Protein AF-V5I5M0-F1 (afdb_monomer)

Radius of gyration: 29.15 Å; Cα contacts (8 Å, |Δi|>4): 230; chains: 1; bounding box: 58×82×74 Å

Secondary structure (DSSP, 8-state):
-----------TT-------S--------PPPP-----------------------------------SSS---------GGGGGGHHHHHHHHT---S-HHHHHHHTB-TTGGGSS------TTTTHHHHHHHHHHHHHHHHHHHGGG---HHHHHHHHHHHHSHHHHHHHHHHTTGGGG-B--GGGTT---HHHHHHHHHHHHHHHHHHTTS-HHHHHHHHHHTT-SPPP---

Nearest PDB structures (foldseek):
  3o2r-assembly2_D  TM=8.653E-01  e=3.939E-06  Campylobacter jejuni subsp. jejuni NCTC 11168 = ATCC 700819
  7yyn-assembly1_A  TM=8.224E-01  e=3.232E-06  Mus musculus
  3c4b-assembly1_A  TM=8.080E-01  e=3.749E-06  Mus musculus
  7oib-assembly1_c  TM=7.578E-01  e=2.696E-03  Homo sapiens
  6v5c-assembly1_A  TM=7.274E-01  e=1.644E-03  Homo sapiens

Structure (mmCIF, N/CA/C/O backbone):
data_AF-V5I5M0-F1
#
_entry.id   AF-V5I5M0-F1
#
loop_
_atom_site.group_PDB
_atom_site.id
_atom_site.type_symbol
_atom_site.label_atom_id
_atom_site.label_alt_id
_atom_site.label_comp_id
_atom_site.label_asym_id
_atom_site.label_entity_id
_atom_site.label_seq_id
_atom_site.pdbx_PDB_ins_code
_atom_site.Cartn_x
_atom_site.Cartn_y
_atom_site.Cartn_z
_atom_site.occupancy
_atom_site.B_iso_or_equiv
_atom_site.auth_seq_id
_atom_site.auth_comp_id
_atom_site.auth_asym_id
_atom_site.auth_atom_id
_atom_site.pdbx_PDB_model_num
ATOM 1 N N . MET A 1 1 ? -37.037 -2.534 -7.140 1.00 43.41 1 MET A N 1
ATOM 2 C CA . MET A 1 1 ? -36.619 -2.357 -8.551 1.00 43.41 1 MET A CA 1
ATOM 3 C C . MET A 1 1 ? -36.542 -0.877 -8.893 1.00 43.41 1 MET A C 1
ATOM 5 O O . MET A 1 1 ? -37.541 -0.196 -8.701 1.00 43.41 1 MET A O 1
ATOM 9 N N . ARG A 1 2 ? -35.390 -0.410 -9.395 1.00 32.66 2 ARG A N 1
ATOM 10 C CA . ARG A 1 2 ? -35.213 0.673 -10.390 1.00 32.66 2 ARG A CA 1
ATOM 11 C C . ARG A 1 2 ? -33.713 0.912 -10.559 1.00 32.66 2 ARG A C 1
ATOM 13 O O . ARG A 1 2 ? -33.076 1.533 -9.714 1.00 32.66 2 ARG A O 1
ATOM 20 N N . GLU A 1 3 ? -33.157 0.351 -11.622 1.00 36.31 3 GLU A N 1
ATOM 21 C CA . GLU A 1 3 ? -31.750 0.509 -11.986 1.00 36.31 3 GLU A CA 1
ATOM 22 C C . GLU A 1 3 ? -31.482 1.944 -12.464 1.00 36.31 3 GLU A C 1
ATOM 24 O O . GLU A 1 3 ? -32.367 2.597 -13.022 1.00 36.31 3 GLU A O 1
ATOM 29 N N . ARG A 1 4 ? -30.254 2.439 -12.275 1.00 35.94 4 ARG A N 1
ATOM 30 C CA . ARG A 1 4 ? -29.779 3.676 -12.913 1.00 35.94 4 ARG A CA 1
ATOM 31 C C . ARG A 1 4 ? -28.732 3.323 -13.961 1.00 35.94 4 ARG A C 1
ATOM 33 O O . ARG A 1 4 ? -27.538 3.326 -13.681 1.00 35.94 4 ARG A O 1
ATOM 40 N N . LEU A 1 5 ? -29.200 3.002 -15.164 1.00 36.03 5 LEU A N 1
ATOM 41 C CA . LEU A 1 5 ? -28.336 2.801 -16.324 1.00 36.03 5 LEU A CA 1
ATOM 42 C C . LEU A 1 5 ? -27.795 4.159 -16.796 1.00 36.03 5 LEU A C 1
ATOM 44 O O . LEU A 1 5 ? -28.523 4.964 -17.376 1.00 36.03 5 LEU A O 1
ATOM 48 N N . TYR A 1 6 ? -26.512 4.412 -16.545 1.00 34.84 6 TYR A N 1
ATOM 49 C CA . TYR A 1 6 ? -25.792 5.550 -17.114 1.00 34.84 6 TYR A CA 1
ATOM 50 C C . TYR A 1 6 ? -25.231 5.152 -18.483 1.00 34.84 6 TYR A C 1
ATOM 52 O O . TYR A 1 6 ? -24.321 4.332 -18.562 1.00 34.84 6 TYR A O 1
ATOM 60 N N . SER A 1 7 ? -25.764 5.735 -19.559 1.00 36.88 7 SER A N 1
ATOM 61 C CA . SER A 1 7 ? -25.234 5.549 -20.915 1.00 36.88 7 SER A CA 1
ATOM 62 C C . SER A 1 7 ? -24.251 6.666 -21.267 1.00 36.88 7 SER A C 1
ATOM 64 O O . SER A 1 7 ? -24.605 7.846 -21.235 1.00 36.88 7 SER A O 1
ATOM 66 N N . THR A 1 8 ? -23.015 6.301 -21.608 1.00 36.88 8 THR A N 1
ATOM 67 C CA . THR A 1 8 ? -21.944 7.219 -22.017 1.00 36.88 8 THR A CA 1
ATOM 68 C C . THR A 1 8 ? -21.644 7.073 -23.510 1.00 36.88 8 THR A C 1
ATOM 70 O O . THR A 1 8 ? -20.910 6.186 -23.938 1.00 36.88 8 THR A O 1
ATOM 73 N N . ALA A 1 9 ? -22.181 7.984 -24.325 1.00 38.88 9 ALA A N 1
ATOM 74 C CA . ALA A 1 9 ? -21.858 8.073 -25.750 1.00 38.88 9 ALA A CA 1
ATOM 75 C C . ALA A 1 9 ? -20.670 9.027 -25.986 1.00 38.88 9 ALA A C 1
ATOM 77 O O . ALA A 1 9 ? -20.705 10.189 -25.579 1.00 38.88 9 ALA A O 1
ATOM 78 N N . LYS A 1 10 ? -19.618 8.548 -26.661 1.00 31.42 10 LYS A N 1
ATOM 79 C CA . LYS A 1 10 ? -18.399 9.320 -26.957 1.00 31.42 10 LYS A CA 1
ATOM 80 C C . LYS A 1 10 ? -18.541 10.058 -28.293 1.00 31.42 10 LYS A C 1
ATOM 82 O O . LYS A 1 10 ? -18.519 9.426 -29.343 1.00 31.42 10 LYS A O 1
ATOM 87 N N . VAL A 1 11 ? -18.618 11.390 -28.261 1.00 40.31 11 VAL A N 1
ATOM 88 C CA . VAL A 1 11 ? -18.624 12.247 -29.463 1.00 40.31 11 VAL A CA 1
ATOM 89 C C . VAL A 1 11 ? -17.547 13.327 -29.332 1.00 40.31 11 VAL A C 1
ATOM 91 O O . VAL A 1 11 ? -17.474 14.007 -28.313 1.00 40.31 11 VAL A O 1
ATOM 94 N N . ALA A 1 12 ? -16.705 13.468 -30.363 1.00 44.22 12 ALA A N 1
ATOM 95 C CA . ALA A 1 12 ? -15.806 14.607 -30.604 1.00 44.22 12 ALA A CA 1
ATOM 96 C C . ALA A 1 12 ? -15.004 15.159 -29.393 1.00 44.22 12 ALA A C 1
ATOM 98 O O . ALA A 1 12 ? -14.854 16.367 -29.229 1.00 44.22 12 ALA A O 1
ATOM 99 N N . GLY A 1 13 ? -14.449 14.278 -28.552 1.00 40.50 13 GLY A N 1
ATOM 100 C CA . GLY A 1 13 ? -13.329 14.618 -27.660 1.00 40.50 13 GLY A CA 1
ATOM 101 C C . GLY A 1 13 ? -13.604 15.577 -26.491 1.00 40.50 13 GLY A C 1
ATOM 102 O O . GLY A 1 13 ? -12.646 16.016 -25.859 1.00 40.50 13 GLY A O 1
ATOM 103 N N . ARG A 1 14 ? -14.864 15.899 -26.161 1.00 32.69 14 ARG A N 1
ATOM 104 C CA . ARG A 1 14 ? -15.201 16.788 -25.033 1.00 32.69 14 ARG A CA 1
ATOM 105 C C . ARG A 1 14 ? -16.261 16.168 -24.120 1.00 32.69 14 ARG A C 1
ATOM 107 O O . ARG A 1 14 ? -17.346 15.817 -24.572 1.00 32.69 14 ARG A O 1
ATOM 114 N N . TRP A 1 15 ? -15.951 16.055 -22.827 1.00 37.81 15 TRP A N 1
ATOM 115 C CA . TRP A 1 15 ? -16.918 15.639 -21.809 1.00 37.81 15 TRP A CA 1
ATOM 116 C C . TRP A 1 15 ? -17.954 16.749 -21.590 1.00 37.81 15 TRP A C 1
ATOM 118 O O . TRP A 1 15 ? -17.584 17.885 -21.304 1.00 37.81 15 TRP A O 1
ATOM 128 N N . SER A 1 16 ? -19.240 16.407 -21.691 1.00 38.88 16 SER A N 1
ATOM 129 C CA . SER A 1 16 ? -20.357 17.343 -21.513 1.00 38.88 16 SER A CA 1
ATOM 130 C C . SER A 1 16 ? -21.482 16.678 -20.723 1.00 38.88 16 SER A C 1
ATOM 132 O O . SER A 1 16 ? -22.164 15.790 -21.235 1.00 38.88 16 SER A O 1
ATOM 134 N N . VAL A 1 17 ? -21.706 17.115 -19.482 1.00 36.22 17 VAL A N 1
ATOM 135 C CA . VAL A 1 17 ? -22.831 16.647 -18.659 1.00 36.22 17 VAL A CA 1
ATOM 136 C C . VAL A 1 17 ? -24.077 17.459 -19.014 1.00 36.22 17 VAL A C 1
ATOM 138 O O . VAL A 1 17 ? -24.165 18.641 -18.693 1.00 36.22 17 VAL A O 1
ATOM 141 N N . LYS A 1 18 ? -25.063 16.830 -19.665 1.00 36.44 18 LYS A N 1
ATOM 142 C CA . LYS A 1 18 ? -26.394 17.430 -19.844 1.00 36.44 18 LYS A CA 1
ATOM 143 C C . LYS A 1 18 ? -27.227 17.241 -18.577 1.00 36.44 18 LYS A C 1
ATOM 145 O O . LYS A 1 18 ? -27.816 16.182 -18.378 1.00 36.44 18 LYS A O 1
ATOM 150 N N . ILE A 1 19 ? -27.316 18.289 -17.763 1.00 38.59 19 ILE A N 1
ATOM 151 C CA . ILE A 1 19 ? -28.437 18.467 -16.833 1.00 38.59 19 ILE A CA 1
ATOM 152 C C . ILE A 1 19 ? -29.613 19.038 -17.642 1.00 38.59 19 ILE A C 1
ATOM 154 O O . ILE A 1 19 ? -29.405 19.828 -18.566 1.00 38.59 19 ILE A O 1
ATOM 158 N N . ARG A 1 20 ? -30.837 18.588 -17.354 1.00 33.25 20 ARG A N 1
ATOM 159 C CA . ARG A 1 20 ? -32.061 19.128 -17.961 1.00 33.25 20 ARG A CA 1
ATOM 160 C C . ARG A 1 20 ? -32.624 20.261 -17.099 1.00 33.25 20 ARG A C 1
ATOM 162 O O . ARG A 1 20 ? -32.473 20.234 -15.886 1.00 33.25 20 ARG A O 1
ATOM 169 N N . ASP A 1 21 ? -33.303 21.181 -17.777 1.00 36.66 21 ASP A N 1
ATOM 170 C CA . ASP A 1 21 ? -34.221 22.186 -17.231 1.00 36.66 21 ASP A CA 1
ATOM 171 C C . ASP A 1 21 ? -33.568 23.319 -16.399 1.00 36.66 21 ASP A C 1
ATOM 173 O O . ASP A 1 21 ? -33.346 23.216 -15.198 1.00 36.66 21 ASP A O 1
ATOM 177 N N . GLY A 1 22 ? -33.284 24.447 -17.068 1.00 33.88 22 GLY A N 1
ATOM 178 C CA . GLY A 1 22 ? -32.759 25.680 -16.461 1.00 33.88 22 GLY A CA 1
ATOM 179 C C . GLY A 1 22 ? -32.195 26.652 -17.509 1.00 33.88 22 GLY A C 1
A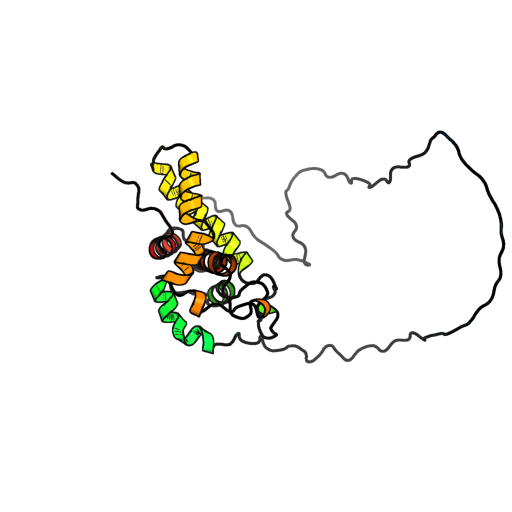TOM 180 O O . GLY A 1 22 ? -31.232 26.330 -18.198 1.00 33.88 22 GLY A O 1
ATOM 181 N N . ILE A 1 23 ? -32.813 27.827 -17.668 1.00 31.48 23 ILE A N 1
ATOM 182 C CA . ILE A 1 23 ? -32.498 28.808 -18.729 1.00 31.48 23 ILE A CA 1
ATOM 183 C C . ILE A 1 23 ? -31.064 29.350 -18.599 1.00 31.48 23 ILE A C 1
ATOM 185 O O . ILE A 1 23 ? -30.687 29.876 -17.555 1.00 31.48 23 ILE A O 1
ATOM 189 N N . VAL A 1 24 ? -30.300 29.322 -19.697 1.00 33.75 24 VAL A N 1
ATOM 190 C CA . VAL A 1 24 ? -28.984 29.977 -19.806 1.00 33.75 24 VAL A CA 1
ATOM 191 C C . VAL A 1 24 ? -29.138 31.373 -20.418 1.00 33.75 24 VAL A C 1
ATOM 193 O O . VAL A 1 24 ? -29.768 31.524 -21.464 1.00 33.75 24 VAL A O 1
ATOM 196 N N . LYS A 1 25 ? -28.497 32.383 -19.817 1.00 32.38 25 LYS A N 1
ATOM 197 C CA . LYS A 1 25 ? -28.125 33.638 -20.494 1.00 32.38 25 LYS A CA 1
ATOM 198 C C . LYS A 1 25 ? -26.597 33.696 -20.639 1.00 32.38 25 LYS A C 1
ATOM 200 O O . LYS A 1 25 ? -25.907 33.256 -19.719 1.00 32.38 25 LYS A O 1
ATOM 205 N N . PRO A 1 26 ? -26.054 34.205 -21.758 1.00 31.45 26 PRO A N 1
ATOM 206 C CA . PRO A 1 26 ? -24.612 34.342 -21.930 1.00 31.45 26 PRO A CA 1
ATOM 207 C C . PRO A 1 26 ? -24.059 35.452 -21.028 1.00 31.45 26 PRO A C 1
ATOM 209 O O . PRO A 1 26 ? -24.676 36.506 -20.885 1.00 31.45 26 PRO A O 1
ATOM 212 N N . VAL A 1 27 ? -22.875 35.226 -20.458 1.00 32.09 27 VAL A N 1
ATOM 213 C CA . VAL A 1 27 ? -22.083 36.274 -19.802 1.00 32.09 27 VAL A CA 1
ATOM 214 C C . VAL A 1 27 ? -21.110 36.836 -20.834 1.00 32.09 27 VAL A C 1
ATOM 216 O O . VAL A 1 27 ? -20.232 36.123 -21.316 1.00 32.09 27 VAL A O 1
ATOM 219 N N . GLN A 1 28 ? -21.282 38.109 -21.184 1.00 31.44 28 GLN A N 1
ATOM 220 C CA . GLN A 1 28 ? -20.351 38.841 -22.039 1.00 31.44 28 GLN A CA 1
ATOM 221 C C . GLN A 1 28 ? -19.086 39.161 -21.223 1.00 31.44 28 GLN A C 1
ATOM 223 O O . GLN A 1 28 ? -19.187 39.755 -20.150 1.00 31.44 28 GLN A O 1
ATOM 228 N N . ALA A 1 29 ? -17.901 38.794 -21.712 1.00 32.47 29 ALA A N 1
ATOM 229 C CA . ALA A 1 29 ? -16.642 39.190 -21.083 1.00 32.47 29 ALA A CA 1
ATOM 230 C C . ALA A 1 29 ? -16.304 40.642 -21.466 1.00 32.47 29 ALA A C 1
ATOM 232 O O . ALA A 1 29 ? -15.699 40.890 -22.507 1.00 32.47 29 ALA A O 1
ATOM 233 N N . GLY A 1 30 ? -16.746 41.598 -20.648 1.00 30.47 30 GLY A N 1
ATOM 234 C CA . GLY A 1 30 ? -16.352 43.002 -20.767 1.00 30.47 30 GLY A CA 1
ATOM 235 C C . GLY A 1 30 ? -14.964 43.240 -20.170 1.00 30.47 30 GLY A C 1
ATOM 236 O O . GLY A 1 30 ? -14.692 42.810 -19.050 1.00 30.47 30 GLY A O 1
ATOM 237 N N . ILE A 1 31 ? -14.101 43.933 -20.912 1.00 35.31 31 ILE A N 1
ATOM 238 C CA . ILE A 1 31 ? -12.863 44.512 -20.378 1.00 35.31 31 ILE A CA 1
ATOM 239 C C . ILE A 1 31 ? -13.266 45.758 -19.568 1.00 35.31 31 ILE A C 1
ATOM 241 O O . ILE A 1 31 ? -14.063 46.546 -20.077 1.00 35.31 31 ILE A O 1
ATOM 245 N N . PRO A 1 32 ? -12.775 45.951 -18.331 1.00 37.16 32 PRO A N 1
ATOM 246 C CA . PRO A 1 32 ? -13.007 47.187 -17.598 1.00 37.16 32 PRO A CA 1
ATOM 247 C C . PRO A 1 32 ? -12.066 48.287 -18.102 1.00 37.16 32 PRO A C 1
ATOM 249 O O . PRO A 1 32 ? -10.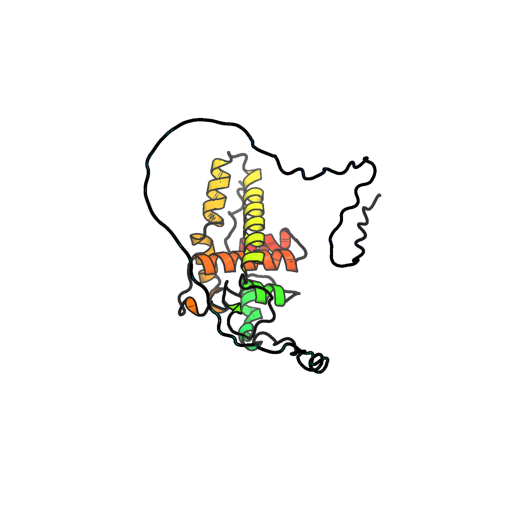849 48.187 -17.937 1.00 37.16 32 PRO A O 1
ATOM 252 N N . ASP A 1 33 ? -12.632 49.352 -18.667 1.00 30.53 33 ASP A N 1
ATOM 253 C CA . ASP A 1 33 ? -11.923 50.623 -18.810 1.00 30.53 33 ASP A CA 1
ATOM 254 C C . ASP A 1 33 ? -11.605 51.192 -17.415 1.00 30.53 33 ASP A C 1
ATOM 256 O O . ASP A 1 33 ? -12.443 51.156 -16.509 1.00 30.53 33 ASP A O 1
ATOM 260 N N . LEU A 1 34 ? -10.396 51.729 -17.241 1.00 35.34 34 LEU A N 1
ATOM 261 C CA . LEU A 1 34 ? -9.976 52.444 -16.035 1.00 35.34 34 LEU A CA 1
ATOM 262 C C . LEU A 1 34 ? -9.379 53.786 -16.446 1.00 35.34 34 LEU A C 1
ATOM 264 O O . LEU A 1 34 ? -8.256 53.846 -16.942 1.00 35.34 34 LEU A O 1
ATOM 268 N N . ASP A 1 35 ? -10.140 54.852 -16.222 1.00 31.64 35 ASP A N 1
ATOM 269 C CA . ASP A 1 35 ? -9.761 56.216 -16.574 1.00 31.64 35 ASP A CA 1
ATOM 270 C C . ASP A 1 35 ? -9.991 57.146 -15.369 1.00 31.64 35 ASP A C 1
ATOM 272 O O . ASP A 1 35 ? -11.045 57.089 -14.732 1.00 31.64 35 ASP A O 1
ATOM 276 N N . GLY A 1 36 ? -9.006 57.999 -15.055 1.00 31.30 36 GLY A N 1
ATOM 277 C CA . GLY A 1 36 ? -9.155 59.090 -14.079 1.00 31.30 36 GLY A CA 1
ATOM 278 C C . GLY A 1 36 ? -8.315 59.067 -12.785 1.00 31.30 36 GLY A C 1
ATOM 279 O O . GLY A 1 36 ? -8.865 58.787 -11.729 1.00 31.30 36 GLY A O 1
ATOM 280 N N . LYS A 1 37 ? -7.077 59.598 -12.879 1.00 29.78 37 LYS A N 1
ATOM 281 C CA . LYS A 1 37 ? -6.506 60.693 -12.030 1.00 29.78 37 LYS A CA 1
ATOM 282 C C . LYS A 1 37 ? -6.255 60.446 -10.512 1.00 29.78 37 LYS A C 1
ATOM 284 O O . LYS A 1 37 ? -6.962 59.684 -9.876 1.00 29.78 37 LYS A O 1
ATOM 289 N N . SER A 1 38 ? -5.273 61.083 -9.853 1.00 27.45 38 SER A N 1
ATOM 290 C CA . SER A 1 38 ? -4.289 62.129 -10.237 1.00 27.45 38 SER A CA 1
ATOM 291 C C . SER A 1 38 ? -2.999 62.067 -9.376 1.00 27.45 38 SER A C 1
ATOM 293 O O . SER A 1 38 ? -2.930 61.272 -8.445 1.00 27.45 38 SER A O 1
ATOM 295 N N . ASP A 1 39 ? -2.044 62.967 -9.679 1.00 29.61 39 ASP A N 1
ATOM 296 C CA . ASP A 1 39 ? -0.973 63.498 -8.799 1.00 29.61 39 ASP A CA 1
ATOM 297 C C . ASP A 1 39 ? 0.216 62.568 -8.448 1.00 29.61 39 ASP A C 1
ATOM 299 O O . ASP A 1 39 ? 0.040 61.388 -8.173 1.00 29.61 39 ASP A O 1
ATOM 303 N N . THR A 1 40 ? 1.487 63.006 -8.420 1.00 32.84 40 THR A N 1
ATOM 304 C CA . THR A 1 40 ? 2.163 64.282 -8.795 1.00 32.84 40 THR A CA 1
ATOM 305 C C . THR A 1 40 ? 3.672 64.011 -8.915 1.00 32.84 40 THR A C 1
ATOM 307 O O . THR A 1 40 ? 4.151 63.276 -8.062 1.00 32.84 40 THR A O 1
ATOM 310 N N . ASN A 1 41 ? 4.389 64.702 -9.827 1.00 28.75 41 ASN A N 1
ATOM 311 C CA . ASN A 1 41 ? 5.839 65.052 -9.800 1.00 28.75 41 ASN A CA 1
ATOM 312 C C . ASN A 1 41 ? 6.853 63.867 -9.654 1.00 28.75 41 ASN A C 1
ATOM 314 O O . ASN A 1 41 ? 6.605 62.904 -8.948 1.00 28.75 41 ASN A O 1
ATOM 318 N N . ASN A 1 42 ? 8.065 63.810 -10.213 1.00 30.98 42 ASN A N 1
ATOM 319 C CA . ASN A 1 42 ? 9.022 64.739 -10.847 1.00 30.98 42 ASN A CA 1
ATOM 320 C C . ASN A 1 42 ? 10.069 63.807 -11.586 1.00 30.98 42 ASN A C 1
ATOM 322 O O . ASN A 1 42 ? 10.014 62.599 -11.350 1.00 30.98 42 ASN A O 1
ATOM 326 N N . GLU A 1 43 ? 11.013 64.135 -12.487 1.00 38.12 43 GLU A N 1
ATOM 327 C CA . GLU A 1 43 ? 11.703 65.357 -12.973 1.00 38.12 43 GLU A CA 1
ATOM 328 C C . GLU A 1 43 ? 12.000 65.251 -14.498 1.00 38.12 43 GLU A C 1
ATOM 330 O O . GLU A 1 43 ? 11.599 64.282 -15.146 1.00 38.12 43 GLU A O 1
ATOM 335 N N . ASP A 1 44 ? 12.706 66.234 -15.069 1.00 33.88 44 ASP A N 1
ATOM 336 C CA . ASP A 1 44 ? 13.096 66.325 -16.489 1.00 33.88 44 ASP A CA 1
ATOM 337 C C . ASP A 1 44 ? 14.417 65.599 -16.848 1.00 33.88 44 ASP A C 1
ATOM 339 O O . ASP A 1 44 ? 15.291 65.437 -16.002 1.00 33.88 44 ASP A O 1
ATOM 343 N N . GLU A 1 45 ? 14.598 65.220 -18.127 1.00 36.59 45 GLU A N 1
ATOM 344 C CA . GLU A 1 45 ? 15.577 65.844 -19.059 1.00 36.59 45 GLU A CA 1
ATOM 345 C C . GLU A 1 45 ? 15.883 65.003 -20.334 1.00 36.59 45 GLU A C 1
ATOM 347 O O . GLU A 1 45 ? 16.094 63.799 -20.262 1.00 36.59 45 GLU A O 1
ATOM 352 N N . ASN A 1 46 ? 15.941 65.695 -21.491 1.00 31.92 46 ASN A N 1
ATOM 353 C CA . ASN A 1 46 ? 16.897 65.603 -22.628 1.00 31.92 46 ASN A CA 1
ATOM 354 C C . ASN A 1 46 ? 17.412 64.233 -23.176 1.00 31.92 46 ASN A C 1
ATOM 356 O O . ASN A 1 46 ? 17.797 63.349 -22.426 1.00 31.92 46 ASN A O 1
ATOM 360 N N . LEU A 1 47 ? 17.632 63.989 -24.485 1.00 35.25 47 LEU A N 1
ATOM 361 C CA . LEU A 1 47 ? 17.402 64.685 -25.782 1.00 35.25 47 LEU A CA 1
ATOM 362 C C . LEU A 1 47 ? 17.499 63.598 -26.928 1.00 35.25 47 LEU A C 1
ATOM 364 O O . LEU A 1 47 ? 17.417 62.419 -26.576 1.00 35.25 47 LEU A O 1
ATOM 368 N N . PRO A 1 48 ? 17.540 63.849 -28.267 1.00 46.56 48 PRO A N 1
ATOM 369 C CA . PRO A 1 48 ? 16.633 63.115 -29.162 1.00 46.56 48 PRO A CA 1
ATOM 370 C C . PRO A 1 48 ? 17.284 62.359 -30.353 1.00 46.56 48 PRO A C 1
ATOM 372 O O . PRO A 1 48 ? 18.497 62.226 -30.474 1.00 46.56 48 PRO A O 1
ATOM 375 N N . GLU A 1 49 ? 16.399 61.998 -31.290 1.00 33.25 49 GLU A N 1
ATOM 376 C CA . GLU A 1 49 ? 16.603 61.801 -32.736 1.00 33.25 49 GLU A CA 1
ATOM 377 C C . GLU A 1 49 ? 16.912 60.404 -33.302 1.00 33.25 49 GLU A C 1
ATOM 379 O O . GLU A 1 49 ? 17.068 59.404 -32.605 1.00 33.25 49 GLU A O 1
ATOM 384 N N . ARG A 1 50 ? 16.743 60.331 -34.628 1.00 36.19 50 ARG A N 1
ATOM 385 C CA . ARG A 1 50 ? 16.586 59.130 -35.457 1.00 36.19 50 ARG A CA 1
ATOM 386 C C . ARG A 1 50 ? 17.834 58.943 -36.312 1.00 36.19 50 ARG A C 1
ATOM 388 O O . ARG A 1 50 ? 18.405 59.944 -36.723 1.00 36.19 50 ARG A O 1
ATOM 395 N N . ASP A 1 51 ? 18.074 57.722 -36.788 1.00 30.31 51 ASP A N 1
ATOM 396 C CA . ASP A 1 51 ? 18.266 57.582 -38.236 1.00 30.31 51 ASP A CA 1
ATOM 397 C C . ASP A 1 51 ? 17.886 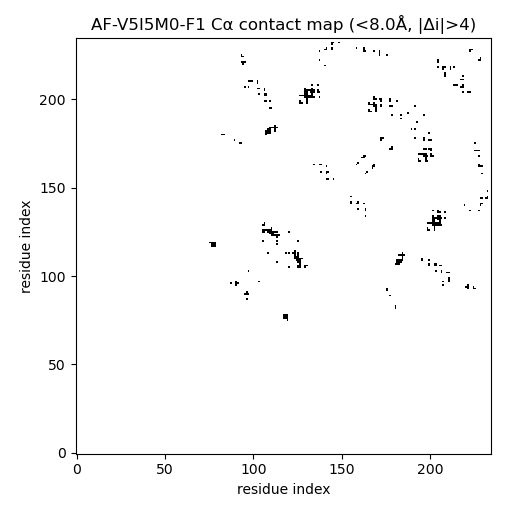56.194 -38.785 1.00 30.31 51 ASP A C 1
ATOM 399 O O . ASP A 1 51 ? 17.627 55.246 -38.039 1.00 30.31 51 ASP A O 1
ATOM 403 N N . MET A 1 52 ? 17.797 56.103 -40.111 1.00 30.42 52 MET A N 1
ATOM 404 C CA . MET A 1 52 ? 17.451 54.906 -40.881 1.00 30.42 52 MET A CA 1
ATOM 405 C C . MET A 1 52 ? 18.698 54.206 -41.439 1.00 30.42 52 MET A C 1
ATOM 407 O O . MET A 1 52 ? 19.620 54.875 -41.890 1.00 30.42 52 MET A O 1
ATOM 411 N N . LEU A 1 53 ? 18.659 52.872 -41.583 1.00 32.72 53 LEU A N 1
ATOM 412 C CA . LEU A 1 53 ? 18.700 52.182 -42.894 1.00 32.72 53 LEU A CA 1
ATOM 413 C C . LEU A 1 53 ? 18.680 50.646 -42.748 1.00 32.72 53 LEU A C 1
ATOM 415 O O . LEU A 1 53 ? 18.653 50.114 -41.642 1.00 32.72 53 LEU A O 1
ATOM 419 N N . ALA A 1 54 ? 18.589 49.932 -43.877 1.00 31.88 54 ALA A N 1
ATOM 420 C CA . ALA A 1 54 ? 18.178 48.528 -43.928 1.00 31.88 54 ALA A CA 1
ATOM 421 C C . ALA A 1 54 ? 19.199 47.571 -44.571 1.00 31.88 54 ALA A C 1
ATOM 423 O O . ALA A 1 54 ? 19.762 47.861 -45.624 1.00 31.88 54 ALA A O 1
ATOM 424 N N . THR A 1 55 ? 19.269 46.354 -44.026 1.00 30.41 55 THR A N 1
ATOM 425 C CA . THR A 1 55 ? 19.628 45.099 -44.717 1.00 30.41 55 THR A CA 1
ATOM 426 C C . THR A 1 55 ? 18.771 43.985 -44.092 1.00 30.41 55 THR A C 1
ATOM 428 O O . THR A 1 55 ? 18.793 43.791 -42.886 1.00 30.41 55 THR A O 1
ATOM 431 N N . SER A 1 56 ? 17.818 43.350 -44.778 1.00 33.97 56 SER A N 1
ATOM 432 C CA . SER A 1 56 ? 17.897 42.556 -46.016 1.00 33.97 56 SER A CA 1
ATOM 433 C C . SER A 1 56 ? 18.514 41.162 -45.832 1.00 33.97 56 SER A C 1
ATOM 435 O O . SER A 1 56 ? 19.675 40.940 -46.162 1.00 33.97 56 SER A O 1
ATOM 437 N N . THR A 1 57 ? 17.673 40.200 -45.442 1.00 33.81 57 THR A N 1
ATOM 438 C CA . THR A 1 57 ? 17.747 38.799 -45.895 1.00 33.81 57 THR A CA 1
ATOM 439 C C . THR A 1 57 ? 16.336 38.207 -45.947 1.00 33.81 57 THR A C 1
ATOM 441 O O . THR A 1 57 ? 15.594 38.241 -44.968 1.00 33.81 57 THR A O 1
ATOM 444 N N . ARG A 1 58 ? 15.937 37.669 -47.106 1.00 32.44 58 ARG A N 1
ATOM 445 C CA . ARG A 1 58 ? 14.698 36.886 -47.261 1.00 32.44 58 ARG A CA 1
ATOM 446 C C . ARG A 1 58 ? 15.010 35.405 -47.066 1.00 32.44 58 ARG A C 1
ATOM 448 O O . ARG A 1 58 ? 15.938 34.909 -47.698 1.00 32.44 58 ARG A O 1
ATOM 455 N N . PHE A 1 59 ? 14.156 34.690 -46.340 1.00 31.83 59 PHE A N 1
ATOM 456 C CA . PHE A 1 59 ? 14.012 33.240 -46.487 1.00 31.83 59 PHE A CA 1
ATOM 457 C C . PHE A 1 59 ? 12.660 32.948 -47.160 1.00 31.83 59 PHE A C 1
ATOM 459 O O . PHE A 1 59 ? 11.637 33.443 -46.681 1.00 31.83 59 PHE A O 1
ATOM 466 N N . PRO A 1 60 ? 12.620 32.217 -48.290 1.00 37.66 60 PRO A N 1
ATOM 467 C CA . PRO A 1 60 ? 11.375 31.946 -48.999 1.00 37.66 60 PRO A CA 1
ATOM 468 C C . PRO A 1 60 ? 10.582 30.824 -48.320 1.00 37.66 60 PRO A C 1
ATOM 470 O O . PRO A 1 60 ? 11.087 29.722 -48.118 1.00 37.66 60 PRO A O 1
ATOM 473 N N . CYS A 1 61 ? 9.309 31.083 -48.028 1.00 34.59 61 CYS A N 1
ATOM 474 C CA . CYS A 1 61 ? 8.348 30.048 -47.661 1.00 34.59 61 CYS A CA 1
ATOM 475 C C . CYS A 1 61 ? 7.584 29.599 -48.912 1.00 34.59 61 CYS A C 1
ATOM 477 O O . CYS A 1 61 ? 6.801 30.382 -49.443 1.00 34.59 61 CYS A O 1
ATOM 479 N N . HIS A 1 62 ? 7.764 28.346 -49.344 1.00 34.88 62 HIS A N 1
ATOM 480 C CA . HIS A 1 62 ? 6.780 27.650 -50.176 1.00 34.88 62 HIS A CA 1
ATOM 481 C C . HIS A 1 62 ? 6.790 26.133 -49.940 1.00 34.88 62 HIS A C 1
ATOM 483 O O . HIS A 1 62 ? 7.769 25.445 -50.200 1.00 34.88 62 HIS A O 1
ATOM 489 N N . THR A 1 63 ? 5.641 25.652 -49.467 1.00 35.25 63 THR A N 1
ATOM 490 C CA . THR A 1 63 ? 4.984 24.374 -49.772 1.00 35.25 63 THR A CA 1
ATOM 491 C C . THR A 1 63 ? 5.821 23.246 -50.393 1.00 35.25 63 THR A C 1
ATOM 493 O O . THR A 1 63 ? 6.020 23.204 -51.605 1.00 35.25 63 THR A O 1
ATOM 496 N N . VAL A 1 64 ? 6.071 22.202 -49.598 1.00 35.84 64 VAL A N 1
ATOM 497 C CA . VAL A 1 64 ? 5.999 20.812 -50.080 1.00 35.84 64 VAL A CA 1
ATOM 498 C C . VAL A 1 64 ? 4.956 20.094 -49.223 1.00 35.84 64 VAL A C 1
ATOM 500 O O . VAL A 1 64 ? 4.987 20.185 -47.998 1.00 35.84 64 VAL A O 1
ATOM 503 N N . SER A 1 65 ? 3.987 19.441 -49.864 1.00 37.09 65 SER A N 1
ATOM 504 C CA . SER A 1 65 ? 2.875 18.741 -49.209 1.00 37.09 65 SER A CA 1
ATOM 505 C C . SER A 1 65 ? 2.987 17.238 -49.454 1.00 37.09 65 SER A C 1
ATOM 507 O O . SER A 1 65 ? 3.355 16.851 -50.558 1.00 37.09 65 SER A O 1
ATOM 509 N N . ARG A 1 66 ? 2.599 16.433 -48.449 1.00 42.38 66 ARG A N 1
ATOM 510 C CA . ARG A 1 66 ? 2.561 14.953 -48.427 1.00 42.38 66 ARG A CA 1
ATOM 511 C C . ARG A 1 66 ? 3.894 14.238 -48.695 1.00 42.38 66 ARG A C 1
ATOM 513 O O . ARG A 1 66 ? 4.382 14.269 -49.815 1.00 42.38 66 ARG A O 1
ATOM 520 N N . LEU A 1 67 ? 4.378 13.491 -47.690 1.00 37.19 67 LEU A N 1
ATOM 521 C CA . LEU A 1 67 ? 4.896 12.101 -47.793 1.00 37.19 67 LEU A CA 1
ATOM 522 C C . LEU A 1 67 ? 5.507 11.597 -46.454 1.00 37.19 67 LEU A C 1
ATOM 524 O O . LEU A 1 67 ? 6.592 11.032 -46.441 1.00 37.19 67 LEU A O 1
ATOM 528 N N . LEU A 1 68 ? 4.828 11.806 -45.314 1.00 38.16 68 LEU A N 1
ATOM 529 C CA . LEU A 1 68 ? 5.245 11.294 -43.988 1.00 38.16 68 LEU A CA 1
ATOM 530 C C . LEU A 1 68 ? 4.033 10.972 -43.076 1.00 38.16 68 LEU A C 1
ATOM 532 O O . LEU A 1 68 ? 3.949 11.468 -41.956 1.00 38.16 68 LEU A O 1
ATOM 536 N N . GLU A 1 69 ? 3.071 10.173 -43.551 1.00 41.56 69 GLU A N 1
ATOM 537 C CA . GLU A 1 69 ? 1.989 9.626 -42.694 1.00 41.56 69 GLU A CA 1
ATOM 538 C C . GLU A 1 69 ? 2.065 8.098 -42.498 1.00 41.56 69 GLU A C 1
ATOM 540 O O . GLU A 1 69 ? 1.404 7.563 -41.611 1.00 41.56 69 GLU A O 1
ATOM 545 N N . ASP A 1 70 ? 2.925 7.399 -43.245 1.00 43.62 70 ASP A N 1
ATOM 546 C CA . ASP A 1 70 ? 3.176 5.965 -43.080 1.00 43.62 70 ASP A CA 1
ATOM 547 C C . ASP A 1 70 ? 4.452 5.687 -42.266 1.00 43.62 70 ASP A C 1
ATOM 549 O O . ASP A 1 70 ? 5.443 6.413 -42.342 1.00 43.62 70 ASP A O 1
ATOM 553 N N . SER A 1 71 ? 4.460 4.554 -41.554 1.00 45.78 71 SER A N 1
ATOM 554 C CA . SER A 1 71 ? 5.633 3.932 -40.905 1.00 45.78 71 SER A CA 1
ATOM 555 C C . SER A 1 71 ? 6.265 4.610 -39.669 1.00 45.78 71 SER A C 1
ATOM 557 O O . SER A 1 71 ? 7.479 4.582 -39.506 1.00 45.78 71 SER A O 1
ATOM 559 N N . PHE A 1 72 ? 5.458 5.074 -38.704 1.00 39.81 72 PHE A N 1
ATOM 560 C CA . PHE A 1 72 ? 5.913 5.138 -37.295 1.00 39.81 72 PHE A CA 1
ATOM 561 C C . PHE A 1 72 ? 4.925 4.566 -36.261 1.00 39.81 72 PHE A C 1
ATOM 563 O O . PHE A 1 72 ? 4.932 4.940 -35.088 1.00 39.81 72 PHE A O 1
ATOM 570 N N . PHE A 1 73 ? 4.115 3.578 -36.666 1.00 42.06 73 PHE A N 1
ATOM 571 C CA . PHE A 1 73 ? 3.450 2.685 -35.711 1.00 42.06 73 PHE A CA 1
ATOM 572 C C . PHE A 1 73 ? 4.484 1.707 -35.132 1.00 42.06 73 PHE A C 1
ATOM 574 O O . PHE A 1 73 ? 4.598 0.560 -35.566 1.00 42.06 73 PHE A O 1
ATOM 581 N N . LEU A 1 74 ? 5.280 2.186 -34.171 1.00 34.56 74 LEU A N 1
ATOM 582 C CA . LEU A 1 74 ? 6.090 1.308 -33.331 1.00 34.56 74 LEU A CA 1
ATOM 583 C C . LEU A 1 74 ? 5.150 0.287 -32.665 1.00 34.56 74 LEU A C 1
ATOM 585 O O . LEU A 1 74 ? 4.122 0.695 -32.114 1.00 34.56 74 LEU A O 1
ATOM 589 N N . PRO A 1 75 ? 5.465 -1.022 -32.683 1.00 35.28 75 PRO A N 1
ATOM 590 C CA . PRO A 1 75 ? 4.731 -1.968 -31.857 1.00 35.28 75 PRO A CA 1
ATOM 591 C C . PRO A 1 75 ? 4.864 -1.538 -30.386 1.00 35.28 75 PRO A C 1
ATOM 593 O O . PRO A 1 75 ? 5.901 -0.976 -30.018 1.00 35.28 75 PRO A O 1
ATOM 596 N N . PRO A 1 76 ? 3.857 -1.788 -29.529 1.00 38.88 76 PRO A N 1
ATOM 597 C CA . PRO A 1 76 ? 3.970 -1.476 -28.110 1.00 38.88 76 PRO A CA 1
ATOM 598 C C . PRO A 1 76 ? 5.191 -2.205 -27.542 1.00 38.88 76 PRO A C 1
ATOM 600 O O . PRO A 1 76 ? 5.212 -3.436 -27.485 1.00 38.88 76 PRO A O 1
ATOM 603 N N . VAL A 1 77 ? 6.222 -1.434 -27.181 1.00 42.69 77 VAL A N 1
ATOM 604 C CA . VAL A 1 77 ? 7.477 -1.957 -26.632 1.00 42.69 77 VAL A CA 1
ATOM 605 C C . VAL A 1 77 ? 7.135 -2.648 -25.323 1.00 42.69 77 VAL A C 1
ATOM 607 O O . VAL A 1 77 ? 6.806 -1.990 -24.337 1.00 42.69 77 VAL A O 1
ATOM 610 N N . GLN A 1 78 ? 7.134 -3.980 -25.355 1.00 40.66 78 GLN A N 1
ATOM 611 C CA . GLN A 1 78 ? 6.736 -4.798 -24.219 1.00 40.66 78 GLN A CA 1
ATOM 612 C C . GLN A 1 78 ? 7.710 -4.511 -23.068 1.00 40.66 78 GLN A C 1
ATOM 614 O O . GLN A 1 78 ? 8.916 -4.698 -23.258 1.00 40.66 78 GLN A O 1
ATOM 619 N N . PRO A 1 79 ? 7.234 -4.041 -21.899 1.00 47.78 79 PRO A N 1
ATOM 620 C CA . PRO A 1 79 ? 8.116 -3.766 -20.775 1.00 47.78 79 PRO A CA 1
ATOM 621 C C . PRO A 1 79 ? 8.816 -5.068 -20.383 1.00 47.78 79 PRO A C 1
ATOM 623 O O . PRO A 1 79 ? 8.150 -6.086 -20.205 1.00 47.78 79 PRO A O 1
ATOM 626 N N . ASP A 1 80 ? 10.149 -5.021 -20.296 1.00 45.59 80 ASP A N 1
ATOM 627 C CA . ASP A 1 80 ? 11.049 -6.178 -20.179 1.00 45.59 80 ASP A CA 1
ATOM 628 C C . ASP A 1 80 ? 10.498 -7.307 -19.284 1.00 45.59 80 ASP A C 1
ATOM 630 O O . ASP A 1 80 ? 10.594 -7.280 -18.050 1.00 45.59 80 ASP A O 1
ATOM 634 N N . ILE A 1 81 ? 9.929 -8.319 -19.948 1.00 46.78 81 ILE A N 1
ATOM 635 C CA . ILE A 1 81 ? 9.161 -9.406 -19.329 1.00 46.78 81 ILE A CA 1
ATOM 636 C C . ILE A 1 81 ? 10.045 -10.237 -18.381 1.00 46.78 81 ILE A C 1
ATOM 638 O O . ILE A 1 81 ? 9.537 -10.844 -17.432 1.00 46.78 81 ILE A O 1
ATOM 642 N N . ALA A 1 82 ? 11.372 -10.215 -18.562 1.00 45.88 82 ALA A N 1
ATOM 643 C CA . ALA A 1 82 ? 12.313 -10.939 -17.714 1.00 45.88 82 ALA A CA 1
ATOM 644 C C . ALA A 1 82 ? 12.247 -10.511 -16.236 1.00 45.88 82 ALA A C 1
ATOM 646 O O . ALA A 1 82 ? 12.429 -11.352 -15.349 1.00 45.88 82 ALA A O 1
ATOM 647 N N . LYS A 1 83 ? 11.936 -9.241 -15.934 1.00 56.06 83 LYS A N 1
ATOM 648 C CA . LYS A 1 83 ? 11.946 -8.729 -14.547 1.00 56.06 83 LYS A CA 1
ATOM 649 C C . LYS A 1 83 ? 10.899 -9.381 -13.648 1.00 56.06 83 LYS A C 1
ATOM 651 O O . LYS A 1 83 ? 11.165 -9.613 -12.469 1.00 56.06 83 LYS A O 1
ATOM 656 N N . PHE A 1 84 ? 9.755 -9.780 -14.202 1.00 62.44 84 PHE A N 1
ATOM 657 C CA . PHE A 1 84 ? 8.705 -10.476 -13.455 1.00 62.44 84 PHE A CA 1
ATOM 658 C C . PHE A 1 84 ? 8.823 -12.012 -13.481 1.00 62.44 84 PHE A C 1
ATOM 660 O O . PHE A 1 84 ? 7.881 -12.708 -13.099 1.00 62.44 84 PHE A O 1
ATOM 667 N N . SER A 1 85 ? 10.011 -12.563 -13.776 1.00 62.53 85 SER A N 1
ATOM 668 C CA . SER A 1 85 ? 10.328 -13.995 -13.576 1.00 62.53 85 SER A CA 1
ATOM 669 C C . SER A 1 85 ? 9.945 -14.512 -12.178 1.00 62.53 85 SER A C 1
ATOM 671 O O . SER A 1 85 ? 9.525 -15.657 -12.022 1.00 62.53 85 SER A O 1
ATOM 673 N N . HIS A 1 86 ? 10.025 -13.651 -11.158 1.00 72.56 86 HIS A N 1
ATOM 674 C CA . HIS A 1 86 ? 9.693 -13.977 -9.769 1.00 72.56 86 HIS A CA 1
ATOM 675 C C . HIS A 1 86 ? 8.279 -13.545 -9.333 1.00 72.56 86 HIS A C 1
ATOM 677 O O . HIS A 1 86 ? 7.967 -13.633 -8.148 1.00 72.56 86 HIS A O 1
ATOM 683 N N . ARG A 1 87 ? 7.388 -13.124 -10.251 1.00 81.69 87 ARG A N 1
ATOM 684 C CA . ARG A 1 87 ? 6.057 -12.563 -9.921 1.00 81.69 87 ARG A CA 1
ATOM 685 C C . ARG A 1 87 ? 5.259 -13.407 -8.927 1.00 81.69 87 ARG A C 1
ATOM 687 O O . ARG A 1 87 ? 4.695 -12.864 -7.986 1.00 81.69 87 ARG A O 1
ATOM 694 N N . ARG A 1 88 ? 5.270 -14.736 -9.080 1.00 86.12 88 ARG A N 1
ATOM 695 C CA . ARG A 1 88 ? 4.569 -15.656 -8.166 1.00 86.12 88 ARG A CA 1
ATOM 696 C C . ARG A 1 88 ? 5.051 -15.544 -6.715 1.00 86.12 88 ARG A C 1
ATOM 698 O O . ARG A 1 88 ? 4.244 -15.720 -5.814 1.00 86.12 88 ARG A O 1
ATOM 705 N N . PHE A 1 89 ? 6.325 -15.232 -6.466 1.00 87.38 89 PHE A N 1
ATOM 706 C CA . PHE A 1 89 ? 6.834 -15.010 -5.107 1.00 87.38 89 PHE A CA 1
ATOM 707 C C . PHE A 1 89 ? 6.293 -13.710 -4.502 1.00 87.38 89 PHE A C 1
ATOM 709 O O . PHE A 1 89 ? 5.940 -13.707 -3.327 1.00 87.38 89 PHE A O 1
ATOM 716 N N . LEU A 1 90 ? 6.167 -12.646 -5.301 1.00 90.19 90 LEU A N 1
ATOM 717 C CA . LEU A 1 90 ? 5.538 -11.386 -4.896 1.00 90.19 90 LEU A CA 1
ATOM 718 C C . LEU A 1 90 ? 4.031 -11.553 -4.648 1.00 90.19 90 LEU A C 1
ATOM 720 O O . LEU A 1 90 ? 3.540 -11.195 -3.582 1.00 90.19 90 LEU A O 1
ATOM 724 N N . GLU A 1 91 ? 3.304 -12.166 -5.585 1.00 92.38 91 GLU A N 1
ATOM 725 C CA . GLU A 1 91 ? 1.873 -12.477 -5.435 1.00 92.38 91 GLU A CA 1
ATOM 726 C C . GLU A 1 91 ? 1.617 -13.335 -4.181 1.00 92.38 91 GLU A C 1
ATOM 728 O O . GLU A 1 91 ? 0.719 -13.048 -3.383 1.00 92.38 91 GLU A O 1
ATOM 733 N N . ASN A 1 92 ? 2.477 -14.329 -3.929 1.00 91.19 92 ASN A N 1
ATOM 734 C CA . ASN A 1 92 ? 2.428 -15.149 -2.720 1.00 91.19 92 ASN A CA 1
ATOM 735 C C . ASN A 1 92 ? 2.836 -14.379 -1.449 1.00 91.19 92 ASN A C 1
ATOM 737 O O . ASN A 1 92 ? 2.289 -14.675 -0.383 1.00 91.19 92 ASN A O 1
ATOM 741 N N . SER A 1 93 ? 3.749 -13.399 -1.511 1.00 90.25 93 SER A N 1
ATOM 742 C CA . SER A 1 93 ? 4.159 -12.613 -0.334 1.00 90.25 93 SER A CA 1
ATOM 743 C C . SER A 1 93 ? 3.076 -11.617 0.090 1.00 90.25 93 SER A C 1
ATOM 745 O O . SER A 1 93 ? 2.773 -11.538 1.280 1.00 90.25 93 SER A O 1
ATOM 747 N N . ILE A 1 94 ? 2.396 -10.962 -0.859 1.00 93.50 94 ILE A N 1
ATOM 748 C CA . ILE A 1 94 ? 1.260 -10.062 -0.579 1.00 93.50 94 ILE A CA 1
ATOM 749 C C . ILE A 1 94 ? -0.069 -10.816 -0.392 1.00 93.50 94 ILE A C 1
ATOM 751 O O . ILE A 1 94 ? -0.980 -10.314 0.259 1.00 93.50 94 ILE A O 1
ATOM 755 N N . GLY A 1 95 ? -0.176 -12.056 -0.892 1.00 94.31 95 GLY A N 1
ATOM 756 C CA . GLY A 1 95 ? -1.389 -12.883 -0.805 1.00 94.31 95 GLY A CA 1
ATOM 757 C C . GLY A 1 95 ? -2.482 -12.515 -1.811 1.00 94.31 95 GLY A C 1
ATOM 758 O O . GLY A 1 95 ? -3.662 -12.620 -1.481 1.00 94.31 95 GLY A O 1
ATOM 759 N N . TYR A 1 96 ? -2.096 -12.069 -3.007 1.00 97.12 96 TYR A N 1
ATOM 760 C CA . TYR A 1 96 ? -3.006 -11.640 -4.067 1.00 97.12 96 TYR A CA 1
ATOM 761 C C . TYR A 1 96 ? -2.413 -11.965 -5.440 1.00 97.12 96 TYR A C 1
ATOM 763 O O . TYR A 1 96 ? -1.239 -11.690 -5.675 1.00 97.12 96 TYR A O 1
ATOM 771 N N . HIS A 1 97 ? -3.226 -12.525 -6.337 1.00 96.25 97 HIS A N 1
ATOM 772 C CA . HIS A 1 97 ? -2.860 -12.760 -7.735 1.00 96.25 97 HIS A CA 1
ATOM 773 C C . HIS A 1 97 ? -3.575 -11.740 -8.616 1.00 96.25 97 HIS A C 1
ATOM 775 O O . HIS A 1 97 ? -4.792 -11.586 -8.505 1.00 96.25 97 HIS A O 1
ATOM 781 N N . PHE A 1 98 ? -2.823 -11.064 -9.481 1.00 95.19 98 PHE A N 1
ATOM 782 C CA . PHE A 1 98 ? -3.364 -10.027 -10.357 1.00 95.19 98 PHE A CA 1
ATOM 783 C C . PHE A 1 98 ? -4.014 -10.636 -11.602 1.00 95.19 98 PHE A C 1
ATOM 785 O O . PHE A 1 98 ? -3.498 -11.600 -12.177 1.00 95.19 98 PHE A O 1
ATOM 792 N N . LYS A 1 99 ? -5.144 -10.063 -12.027 1.00 95.31 99 LYS A N 1
ATOM 793 C CA . LYS A 1 99 ? -5.808 -10.390 -13.300 1.00 95.31 99 LYS A CA 1
ATOM 794 C C . LYS A 1 99 ? -5.196 -9.541 -14.413 1.00 95.31 99 LYS A C 1
ATOM 796 O O . LYS A 1 99 ? -4.864 -10.054 -15.478 1.00 95.31 99 LYS A O 1
ATOM 801 N N . ASP A 1 100 ? -5.030 -8.256 -14.122 1.00 91.44 100 ASP A N 1
ATOM 802 C CA . ASP A 1 100 ? -4.360 -7.252 -14.930 1.00 91.44 100 ASP A CA 1
ATOM 803 C C . ASP A 1 100 ? -2.927 -7.057 -14.407 1.00 91.44 100 ASP A C 1
ATOM 805 O O . ASP A 1 100 ? -2.689 -6.540 -13.311 1.00 91.44 100 ASP A O 1
ATOM 809 N N . LEU A 1 101 ? -1.957 -7.519 -15.197 1.00 90.00 101 LEU A N 1
ATOM 810 C CA . LEU A 1 101 ? -0.537 -7.399 -14.870 1.00 90.00 101 LEU A CA 1
ATOM 811 C C . LEU A 1 101 ? 0.010 -5.991 -15.122 1.00 90.00 101 LEU A C 1
ATOM 813 O O . LEU A 1 101 ? 1.059 -5.659 -14.574 1.00 90.00 101 LEU A O 1
ATOM 817 N N . ASP A 1 102 ? -0.684 -5.152 -15.888 1.00 88.88 102 ASP A N 1
ATOM 818 C CA . ASP A 1 102 ? -0.238 -3.793 -16.174 1.00 88.88 102 ASP A CA 1
ATOM 819 C C . ASP A 1 102 ? -0.487 -2.850 -14.986 1.00 88.88 102 ASP A C 1
ATOM 821 O O . ASP A 1 102 ? 0.332 -1.973 -14.713 1.00 88.88 102 ASP A O 1
ATOM 825 N N . LEU A 1 103 ? -1.500 -3.123 -14.154 1.00 92.50 103 LEU A N 1
ATOM 826 C CA . LEU A 1 103 ? -1.629 -2.494 -12.829 1.00 92.50 103 LEU A CA 1
ATOM 827 C C . LEU A 1 103 ? -0.472 -2.866 -11.884 1.00 92.50 103 LEU A C 1
ATOM 829 O O . LEU A 1 103 ? -0.022 -2.029 -11.099 1.00 92.50 103 LEU A O 1
ATOM 833 N N . LEU A 1 104 ? 0.029 -4.105 -11.960 1.00 92.81 104 LEU A N 1
ATOM 834 C CA . LEU A 1 104 ? 1.204 -4.536 -11.197 1.00 92.81 104 LEU A CA 1
ATOM 835 C C . LEU A 1 104 ? 2.487 -3.880 -11.738 1.00 92.81 104 LEU A C 1
ATOM 837 O O . LEU A 1 104 ? 3.306 -3.405 -10.953 1.00 92.81 104 LEU A O 1
ATOM 841 N N . ASN A 1 105 ? 2.641 -3.800 -13.060 1.00 89.31 105 ASN A N 1
ATOM 842 C CA . ASN A 1 105 ? 3.756 -3.112 -13.713 1.00 89.31 105 ASN A CA 1
ATOM 843 C C . ASN A 1 105 ? 3.777 -1.606 -13.363 1.00 89.31 105 ASN A C 1
ATOM 845 O O . ASN A 1 105 ? 4.826 -1.099 -12.960 1.00 89.31 105 ASN A O 1
ATOM 849 N N . GLU A 1 106 ? 2.635 -0.902 -13.447 1.00 90.31 106 GLU A N 1
ATOM 850 C CA . GLU A 1 106 ? 2.515 0.520 -13.068 1.00 90.31 106 GLU A CA 1
ATOM 851 C C . GLU A 1 106 ? 2.864 0.724 -11.585 1.00 90.31 106 GLU A C 1
ATOM 853 O O . GLU A 1 106 ? 3.570 1.677 -11.267 1.00 90.31 106 GLU A O 1
ATOM 858 N N . ALA A 1 107 ? 2.459 -0.176 -10.678 1.00 94.44 107 ALA A N 1
ATOM 859 C CA . ALA A 1 107 ? 2.728 -0.038 -9.242 1.00 94.44 107 ALA A CA 1
ATOM 860 C C . ALA A 1 107 ? 4.226 -0.045 -8.877 1.00 94.44 107 ALA A C 1
ATOM 862 O O . ALA A 1 107 ? 4.641 0.667 -7.956 1.00 94.44 107 ALA A O 1
ATOM 863 N N . PHE A 1 108 ? 5.041 -0.809 -9.611 1.00 92.56 108 PHE A N 1
ATOM 864 C CA . PHE A 1 108 ? 6.493 -0.909 -9.403 1.00 92.56 108 PHE A CA 1
ATOM 865 C C . PHE A 1 108 ? 7.321 0.045 -10.282 1.00 92.56 108 PHE A C 1
ATOM 867 O O . PHE A 1 108 ? 8.552 0.004 -10.231 1.00 92.56 108 PHE A O 1
ATOM 874 N N . LEU A 1 109 ? 6.679 0.932 -11.050 1.00 90.25 109 LEU A N 1
ATOM 875 C CA . LEU A 1 109 ? 7.345 1.938 -11.877 1.00 90.25 109 LEU A CA 1
ATOM 876 C C . LEU A 1 109 ? 7.536 3.250 -11.100 1.00 90.25 109 LEU A C 1
ATOM 878 O O . LEU A 1 109 ? 6.602 4.039 -10.956 1.00 90.25 109 LEU A O 1
ATOM 882 N N . ALA A 1 110 ? 8.746 3.515 -10.599 1.00 89.50 110 ALA A N 1
ATOM 883 C CA . ALA A 1 110 ? 9.018 4.731 -9.831 1.00 89.50 110 ALA A CA 1
ATOM 884 C C . ALA A 1 110 ? 8.832 6.010 -10.672 1.00 89.50 110 ALA A C 1
ATOM 886 O O . ALA A 1 110 ? 9.114 6.040 -11.872 1.00 89.50 110 ALA A O 1
ATOM 887 N N . ALA A 1 111 ? 8.426 7.106 -10.025 1.00 87.25 111 ALA A N 1
ATOM 888 C CA . ALA A 1 111 ? 8.298 8.412 -10.670 1.00 87.25 111 ALA A CA 1
ATOM 889 C C . ALA A 1 111 ? 9.596 8.836 -11.393 1.00 87.25 111 ALA A C 1
ATOM 891 O O . ALA A 1 111 ? 10.677 8.897 -10.800 1.00 87.25 111 ALA A O 1
ATOM 892 N N . GLY A 1 112 ? 9.481 9.146 -12.683 1.00 80.50 112 GLY A N 1
ATOM 893 C CA . GLY A 1 112 ? 10.576 9.500 -13.587 1.00 80.50 112 GLY A CA 1
ATOM 894 C C . GLY A 1 112 ? 11.389 8.322 -14.145 1.00 80.50 112 GLY A C 1
ATOM 895 O O . GLY A 1 112 ? 12.265 8.554 -14.976 1.00 80.50 112 GLY A O 1
ATOM 896 N N . ALA A 1 113 ? 11.103 7.068 -13.770 1.00 77.62 113 ALA A N 1
ATOM 897 C CA . ALA A 1 113 ? 11.755 5.889 -14.358 1.00 77.62 113 ALA A CA 1
ATOM 898 C C . ALA A 1 113 ? 11.337 5.627 -15.820 1.00 77.62 113 ALA A C 1
ATOM 900 O O . ALA A 1 113 ? 12.123 5.104 -16.607 1.00 77.62 113 ALA A O 1
ATOM 901 N N . SER A 1 114 ? 10.137 6.068 -16.209 1.00 64.00 114 SER A N 1
ATOM 902 C CA . SER A 1 114 ? 9.620 6.028 -17.586 1.00 64.00 114 SER A CA 1
ATOM 903 C C . SER A 1 114 ? 10.372 6.930 -18.576 1.00 64.00 114 SER A C 1
ATOM 905 O O . SER A 1 114 ? 10.135 6.828 -19.775 1.00 64.00 114 SER A O 1
ATOM 907 N N . SER A 1 115 ? 11.314 7.764 -18.117 1.00 53.69 115 SER A N 1
ATOM 908 C CA . SER A 1 115 ? 12.217 8.522 -19.001 1.00 53.69 115 SER A CA 1
ATOM 909 C C . SER A 1 115 ? 13.189 7.635 -19.800 1.00 53.69 115 SER A C 1
ATOM 911 O O . SER A 1 115 ? 13.736 8.085 -20.802 1.00 53.69 115 SER A O 1
ATOM 913 N N . ALA A 1 116 ? 13.380 6.372 -19.402 1.00 49.91 116 ALA A N 1
ATOM 914 C CA . ALA A 1 116 ? 14.291 5.422 -20.043 1.00 49.91 116 ALA A CA 1
ATOM 915 C C . ALA A 1 116 ? 13.653 4.639 -21.219 1.00 49.91 116 ALA A C 1
ATOM 917 O O . ALA A 1 116 ? 13.607 3.409 -21.190 1.00 49.91 116 ALA A O 1
ATOM 918 N N . GLU A 1 117 ? 13.172 5.367 -22.235 1.00 48.12 117 GLU A N 1
ATOM 919 C CA . GLU A 1 117 ? 12.867 4.966 -23.637 1.00 48.12 117 GLU A CA 1
ATOM 920 C C . GLU A 1 117 ? 11.938 3.757 -23.935 1.00 48.12 117 GLU A C 1
ATOM 922 O O . GLU A 1 117 ? 11.452 3.642 -25.056 1.00 48.12 117 GLU A O 1
ATOM 927 N N . ASN A 1 118 ? 11.643 2.867 -22.981 1.00 51.47 118 ASN A N 1
ATOM 928 C CA . ASN A 1 118 ? 11.124 1.512 -23.247 1.00 51.47 118 ASN A CA 1
ATOM 929 C C . ASN A 1 118 ? 9.847 1.147 -22.458 1.00 51.47 11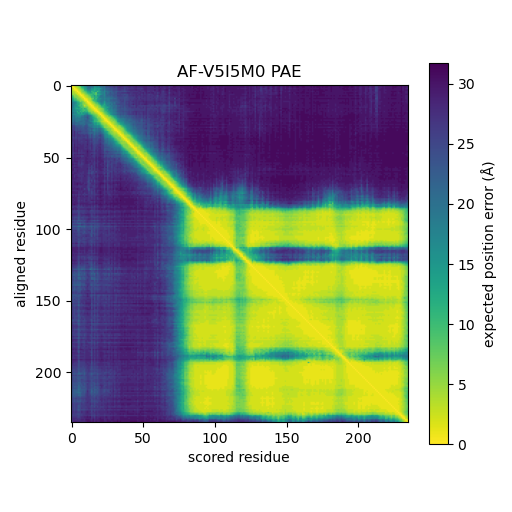8 ASN A C 1
ATOM 931 O O . ASN A 1 118 ? 9.569 -0.031 -22.240 1.00 51.47 118 ASN A O 1
ATOM 935 N N . TYR A 1 119 ? 9.066 2.134 -22.008 1.00 54.72 119 TYR A N 1
ATOM 936 C CA . TYR A 1 119 ? 7.803 1.896 -21.295 1.00 54.72 119 TYR A CA 1
ATOM 937 C C . TYR A 1 119 ? 6.620 2.505 -22.045 1.00 54.72 119 TYR A C 1
ATOM 939 O O . TYR A 1 119 ? 6.560 3.712 -22.249 1.00 54.72 119 TYR A O 1
ATOM 947 N N . THR A 1 120 ? 5.616 1.682 -22.363 1.00 52.72 120 THR A N 1
ATOM 948 C CA . THR A 1 120 ? 4.348 2.110 -22.992 1.00 52.72 120 THR A CA 1
ATOM 949 C C . THR A 1 120 ? 3.447 2.944 -22.057 1.00 52.72 120 THR A C 1
ATOM 951 O O . THR A 1 120 ? 2.340 3.327 -22.430 1.00 52.72 120 THR A O 1
ATOM 954 N N . TYR A 1 121 ? 3.898 3.226 -20.830 1.00 52.09 121 TYR A N 1
ATOM 955 C CA . TYR A 1 121 ? 3.135 3.915 -19.790 1.00 52.09 121 TYR A CA 1
ATOM 956 C C . TYR A 1 121 ? 3.213 5.438 -19.977 1.00 52.09 121 TYR A C 1
ATOM 958 O O . TYR A 1 121 ? 4.297 6.009 -19.854 1.00 52.09 121 TYR A O 1
ATOM 966 N N . PRO A 1 122 ? 2.087 6.134 -20.225 1.00 48.78 122 PRO A N 1
ATOM 967 C CA . PRO A 1 122 ? 2.079 7.491 -20.778 1.00 48.78 122 PRO A CA 1
ATOM 968 C C . PRO A 1 122 ? 2.338 8.601 -19.741 1.00 48.78 122 PRO A C 1
ATOM 970 O O . PRO A 1 122 ? 1.800 9.700 -19.867 1.00 48.78 122 PRO A O 1
ATOM 973 N N . SER A 1 123 ? 3.113 8.341 -18.681 1.00 58.25 123 SER A N 1
ATOM 974 C CA . SER A 1 123 ? 3.395 9.355 -17.660 1.00 58.25 123 SER A CA 1
ATOM 975 C C . SER A 1 123 ? 4.803 9.273 -17.070 1.00 58.25 123 SER A C 1
ATOM 977 O O . SER A 1 123 ? 5.287 8.214 -16.666 1.00 58.25 123 SER A O 1
ATOM 979 N N . PHE A 1 124 ? 5.424 10.447 -16.937 1.00 69.81 124 PHE A N 1
ATOM 980 C CA . PHE A 1 124 ? 6.600 10.685 -16.093 1.00 69.81 124 PHE A CA 1
ATOM 981 C C . PHE A 1 124 ? 6.290 10.462 -14.599 1.00 69.81 124 PHE A C 1
ATOM 983 O O . PHE A 1 124 ? 7.189 10.262 -13.787 1.00 69.81 124 PHE A O 1
ATOM 990 N N . ASP A 1 125 ? 5.011 10.471 -14.221 1.00 80.38 125 ASP A N 1
ATOM 991 C CA . ASP A 1 125 ? 4.558 10.275 -12.846 1.00 80.38 125 ASP A CA 1
ATOM 992 C C . ASP A 1 125 ? 4.725 8.844 -12.327 1.00 80.38 125 ASP A C 1
ATOM 994 O O . ASP A 1 125 ? 4.879 8.674 -11.118 1.00 80.38 125 ASP A O 1
ATOM 998 N N . GLY A 1 126 ? 4.737 7.834 -13.205 1.00 88.44 126 GLY A N 1
ATOM 999 C CA . GLY A 1 126 ? 4.828 6.429 -12.801 1.00 88.44 126 GLY A CA 1
ATOM 1000 C C . GLY A 1 126 ? 3.729 6.056 -11.798 1.00 88.44 126 GLY A C 1
ATOM 1001 O O . GLY A 1 126 ? 2.571 6.451 -11.942 1.00 88.44 126 GLY A O 1
ATOM 1002 N N . ASN A 1 127 ? 4.108 5.346 -10.738 1.00 94.00 127 ASN A N 1
ATOM 1003 C CA . ASN A 1 127 ? 3.192 4.776 -9.755 1.00 94.00 127 ASN A CA 1
ATOM 1004 C C . ASN A 1 127 ? 2.392 5.783 -8.899 1.00 94.00 127 ASN A C 1
ATOM 1006 O O . ASN A 1 127 ? 1.466 5.363 -8.203 1.00 94.00 127 ASN A O 1
ATOM 1010 N N . LYS A 1 128 ? 2.658 7.102 -8.973 1.00 94.12 128 LYS A N 1
ATOM 1011 C CA . LYS A 1 128 ? 1.958 8.143 -8.178 1.00 94.12 128 LYS A CA 1
ATOM 1012 C C . LYS A 1 128 ? 0.430 8.050 -8.235 1.00 94.12 128 LYS A C 1
ATOM 1014 O O . LYS A 1 128 ? -0.238 8.313 -7.238 1.00 94.12 128 LYS A O 1
ATOM 1019 N N . ARG A 1 129 ? -0.138 7.708 -9.399 1.00 95.56 129 ARG A N 1
ATOM 1020 C CA . AR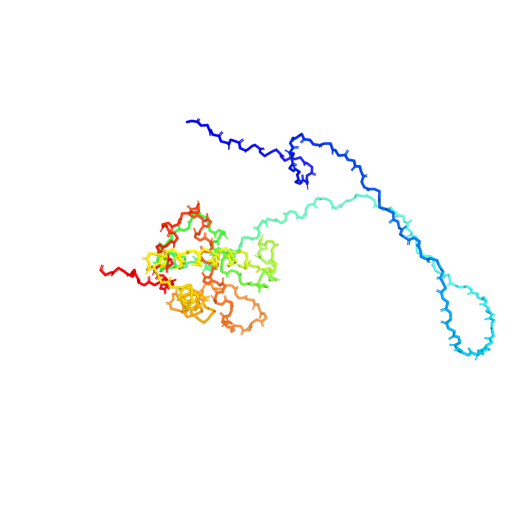G A 1 129 ? -1.599 7.632 -9.592 1.00 95.56 129 ARG A CA 1
ATOM 1021 C C . ARG A 1 129 ? -2.217 6.490 -8.790 1.00 95.56 129 ARG A C 1
ATOM 1023 O O . ARG A 1 129 ? -3.262 6.680 -8.171 1.00 95.56 129 ARG A O 1
ATOM 1030 N N . LEU A 1 130 ? -1.554 5.335 -8.765 1.00 96.81 130 LEU A N 1
ATOM 1031 C CA . LEU A 1 130 ? -1.940 4.204 -7.924 1.00 96.81 130 LEU A CA 1
ATOM 1032 C C . LEU A 1 130 ? -1.633 4.478 -6.447 1.00 96.81 130 LEU A C 1
ATOM 1034 O O . LEU A 1 130 ? -2.454 4.135 -5.603 1.00 96.81 130 LEU A O 1
ATOM 1038 N N . ALA A 1 131 ? -0.522 5.150 -6.132 1.00 98.06 131 ALA A N 1
ATOM 1039 C CA . ALA A 1 131 ? -0.163 5.528 -4.764 1.00 98.06 131 ALA A CA 1
ATOM 1040 C C . ALA A 1 131 ? -1.230 6.423 -4.108 1.00 98.06 131 ALA A C 1
ATOM 1042 O O . ALA A 1 131 ? -1.715 6.110 -3.026 1.00 98.06 131 ALA A O 1
ATOM 1043 N N . PHE A 1 132 ? -1.699 7.461 -4.809 1.00 97.94 132 PHE A N 1
ATOM 1044 C CA . PHE A 1 132 ? -2.780 8.338 -4.336 1.00 97.94 132 PHE A CA 1
ATOM 1045 C C . PHE A 1 132 ? -4.093 7.581 -4.039 1.00 97.94 132 PHE A C 1
ATOM 1047 O O . PHE A 1 132 ? -4.794 7.872 -3.065 1.00 97.94 132 PHE A O 1
ATOM 1054 N N . VAL A 1 133 ? -4.422 6.575 -4.858 1.00 98.44 133 VAL A N 1
ATOM 1055 C CA . VAL A 1 133 ? -5.564 5.679 -4.615 1.00 98.44 133 VAL A CA 1
ATOM 1056 C C . VAL A 1 133 ? -5.297 4.766 -3.412 1.00 98.44 133 VAL A C 1
ATOM 1058 O O . VAL A 1 133 ? -6.190 4.570 -2.591 1.00 98.44 133 VAL A O 1
ATOM 1061 N N . GLY A 1 134 ? -4.080 4.238 -3.285 1.00 98.56 134 GLY A N 1
ATOM 1062 C CA . GLY A 1 134 ? -3.655 3.367 -2.192 1.00 98.56 134 GLY A CA 1
ATOM 1063 C C . GLY A 1 134 ? -3.691 4.035 -0.822 1.00 98.56 134 GLY A C 1
ATOM 1064 O O . GLY A 1 134 ? -4.285 3.474 0.094 1.00 98.56 134 GLY A O 1
ATOM 1065 N N . ASP A 1 135 ? -3.140 5.245 -0.699 1.00 98.31 135 ASP A N 1
ATOM 1066 C CA . ASP A 1 135 ? -3.231 6.079 0.508 1.00 98.31 135 ASP A CA 1
ATOM 1067 C C . ASP A 1 135 ? -4.698 6.316 0.902 1.00 98.31 135 ASP A C 1
ATOM 1069 O O . ASP A 1 135 ? -5.104 6.014 2.024 1.00 98.31 135 ASP A O 1
ATOM 1073 N N . SER A 1 136 ? -5.535 6.739 -0.052 1.00 98.44 136 SER A N 1
ATOM 1074 C CA . SER A 1 136 ? -6.972 6.954 0.176 1.00 98.44 136 SER A CA 1
ATOM 1075 C C . SER A 1 136 ? -7.687 5.698 0.709 1.00 98.44 136 SER A C 1
ATOM 1077 O O . SER A 1 136 ? -8.526 5.786 1.609 1.00 98.44 136 SER A O 1
ATOM 1079 N N . VAL A 1 137 ? -7.350 4.517 0.177 1.00 98.44 137 VAL A N 1
ATOM 1080 C CA . VAL A 1 137 ? -7.921 3.221 0.589 1.00 98.44 137 VAL A CA 1
ATOM 1081 C C . VAL A 1 137 ? -7.369 2.758 1.941 1.00 98.44 137 VAL A C 1
ATOM 1083 O O . VAL A 1 137 ? -8.130 2.248 2.765 1.00 98.44 137 VAL A O 1
ATOM 1086 N N . LEU A 1 138 ? -6.080 2.975 2.210 1.00 98.25 138 LEU A N 1
ATOM 1087 C CA . LEU A 1 138 ? -5.450 2.682 3.498 1.00 98.25 138 LEU A CA 1
ATOM 1088 C C . LEU A 1 138 ? -6.066 3.533 4.618 1.00 98.25 138 LEU A C 1
ATOM 1090 O O . LEU A 1 138 ? -6.476 2.987 5.643 1.00 98.25 138 LEU A O 1
ATOM 1094 N N . ARG A 1 139 ? -6.222 4.846 4.393 1.00 97.31 139 ARG A N 1
ATOM 1095 C CA . ARG A 1 139 ? -6.894 5.764 5.330 1.00 97.31 139 ARG A CA 1
ATOM 1096 C C . ARG A 1 139 ? -8.321 5.317 5.639 1.00 97.31 139 ARG A C 1
ATOM 1098 O O . ARG A 1 139 ? -8.708 5.307 6.806 1.00 97.31 139 ARG A O 1
ATOM 1105 N N . LEU A 1 140 ? -9.078 4.902 4.618 1.00 97.25 140 LEU A N 1
ATOM 1106 C CA . LEU A 1 140 ? -10.428 4.356 4.786 1.00 97.25 140 LEU A CA 1
ATOM 1107 C C . LEU A 1 140 ? -10.430 3.105 5.678 1.00 97.25 140 LEU A C 1
ATOM 1109 O O . LEU A 1 140 ? -11.238 3.027 6.598 1.00 97.25 140 LEU A O 1
ATOM 1113 N N . MET A 1 141 ? -9.523 2.149 5.451 1.00 96.19 141 MET A N 1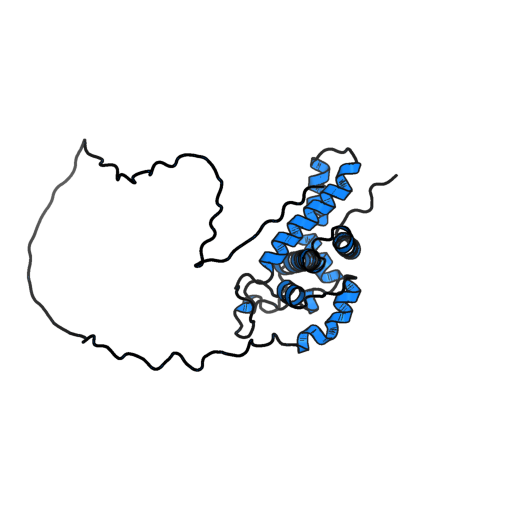
ATOM 1114 C CA . MET A 1 141 ? -9.463 0.921 6.256 1.00 96.19 141 MET A CA 1
ATOM 1115 C C . MET A 1 141 ? -9.018 1.164 7.702 1.00 96.19 141 MET A C 1
ATOM 1117 O O . MET A 1 141 ? -9.549 0.533 8.611 1.00 96.19 141 MET A O 1
ATOM 1121 N N . VAL A 1 142 ? -8.072 2.079 7.937 1.00 95.06 142 VAL A N 1
ATOM 1122 C CA . VAL A 1 142 ? -7.653 2.450 9.299 1.00 95.06 142 VAL A CA 1
ATOM 1123 C C . VAL A 1 142 ? -8.802 3.137 10.046 1.00 95.06 142 VAL A C 1
ATOM 1125 O O . VAL A 1 142 ? -9.040 2.824 11.211 1.00 95.06 142 VAL A O 1
ATOM 1128 N N . ALA A 1 143 ? -9.555 4.021 9.381 1.00 94.50 143 ALA A N 1
ATOM 1129 C CA . ALA A 1 143 ? -10.737 4.659 9.963 1.00 94.50 143 ALA A CA 1
ATOM 1130 C C . ALA A 1 143 ? -11.875 3.656 10.251 1.00 94.50 143 ALA A C 1
ATOM 1132 O O . ALA A 1 143 ? -12.538 3.767 11.279 1.00 94.50 143 ALA A O 1
ATOM 1133 N N . ASP A 1 144 ? -12.072 2.667 9.378 1.00 93.94 144 ASP A N 1
ATOM 1134 C CA . ASP A 1 144 ? -13.077 1.603 9.500 1.00 93.94 144 ASP A CA 1
ATOM 1135 C C . ASP A 1 144 ? -12.778 0.623 10.654 1.00 93.94 144 ASP A C 1
ATOM 1137 O O . ASP A 1 144 ? -13.673 0.317 11.438 1.00 93.94 144 ASP A O 1
ATOM 1141 N N . GLU A 1 145 ? -11.519 0.206 10.849 1.00 91.62 145 GLU A N 1
ATOM 1142 C CA . GLU A 1 145 ? -11.123 -0.601 12.023 1.00 91.62 145 GLU A CA 1
ATOM 1143 C C . GLU A 1 145 ? -11.117 0.231 13.328 1.00 91.62 145 GLU A C 1
ATOM 1145 O O . GLU A 1 145 ? -11.275 -0.323 14.417 1.00 91.62 145 GLU A O 1
ATOM 1150 N N . TRP A 1 146 ? -10.949 1.559 13.240 1.00 93.56 146 TRP A N 1
ATOM 1151 C CA . TRP A 1 146 ? -10.977 2.472 14.390 1.00 93.56 146 TRP A CA 1
ATOM 1152 C C . TRP A 1 146 ? -12.395 2.810 14.875 1.00 93.56 146 TRP A C 1
ATOM 1154 O O . TRP A 1 146 ? -12.624 2.870 16.087 1.00 93.56 146 TRP A O 1
ATOM 1164 N N . PHE A 1 147 ? -13.342 3.048 13.962 1.00 94.00 147 PHE A N 1
ATOM 1165 C CA . PHE A 1 147 ? -14.670 3.594 14.276 1.00 94.00 147 PHE A CA 1
ATOM 1166 C C . PHE A 1 147 ? -15.448 2.819 15.368 1.00 94.00 147 PHE A C 1
ATOM 1168 O O . PHE A 1 147 ? -16.014 3.472 16.249 1.00 94.00 147 PHE A O 1
ATOM 1175 N N . PRO A 1 148 ? -15.423 1.467 15.427 1.00 92.75 148 PRO A N 1
ATOM 1176 C CA . PRO A 1 148 ? -16.075 0.704 16.499 1.00 92.75 148 PRO A CA 1
ATOM 1177 C C . PRO A 1 148 ? -15.532 0.957 17.915 1.00 92.75 148 PRO A C 1
ATOM 1179 O O . PRO A 1 148 ? -16.177 0.568 18.885 1.00 92.75 148 PRO A O 1
ATOM 1182 N N . SER A 1 149 ? -14.363 1.591 18.066 1.00 90.56 149 SER A N 1
ATOM 1183 C CA . SER A 1 149 ? -13.744 1.839 19.379 1.00 90.56 149 SER A CA 1
ATOM 1184 C C . SER A 1 149 ? -14.466 2.887 20.235 1.00 90.56 149 SER A C 1
ATOM 1186 O O . SER A 1 149 ? -14.208 2.963 21.436 1.00 90.56 149 SER A O 1
ATOM 1188 N N . GLY A 1 150 ? -15.316 3.733 19.636 1.00 91.69 150 GLY A N 1
ATOM 1189 C CA . GLY A 1 150 ? -16.002 4.831 20.333 1.00 91.69 150 GLY A CA 1
ATOM 1190 C C . GLY A 1 150 ? -15.076 5.925 20.891 1.00 91.69 150 GLY A C 1
ATOM 1191 O O . GLY A 1 150 ? -15.502 6.739 21.708 1.00 91.69 150 GLY A O 1
ATOM 1192 N N . THR A 1 151 ? -13.802 5.940 20.490 1.00 93.31 151 THR A N 1
ATOM 1193 C CA . THR A 1 151 ? -12.796 6.895 20.980 1.00 93.31 151 THR A CA 1
ATOM 1194 C C . THR A 1 151 ? -12.824 8.226 20.210 1.00 93.31 151 THR A C 1
ATOM 1196 O O . THR A 1 151 ? -13.492 8.365 19.190 1.00 93.31 151 THR A O 1
ATOM 1199 N N . GLY A 1 152 ? -12.116 9.251 20.702 1.00 94.62 152 GLY A N 1
ATOM 1200 C CA . GLY A 1 152 ? -12.036 10.560 20.036 1.00 94.62 152 GLY A CA 1
ATOM 1201 C C . GLY A 1 152 ? -11.096 10.570 18.822 1.00 94.62 152 GLY A C 1
ATOM 1202 O O . GLY A 1 152 ? -10.092 9.856 18.805 1.00 94.62 152 GLY A O 1
ATOM 1203 N N . THR A 1 153 ? -11.366 11.428 17.832 1.00 95.25 153 THR A N 1
ATOM 1204 C CA . THR A 1 153 ? -10.645 11.511 16.536 1.00 95.25 153 THR A CA 1
ATOM 1205 C C . THR A 1 153 ? -9.128 11.706 16.641 1.00 95.25 153 THR A C 1
ATOM 1207 O O . THR A 1 153 ? -8.392 11.282 15.755 1.00 95.25 153 THR A O 1
ATOM 1210 N N . ALA A 1 154 ? -8.623 12.263 17.746 1.00 96.38 154 ALA A N 1
ATOM 1211 C CA . ALA A 1 154 ? -7.186 12.336 18.022 1.00 96.38 154 ALA A CA 1
ATOM 1212 C C . ALA A 1 154 ? -6.498 10.951 18.059 1.00 96.38 154 ALA A C 1
ATOM 1214 O O . ALA A 1 154 ? -5.304 10.853 17.790 1.00 96.38 154 ALA A O 1
ATOM 1215 N N . SER A 1 155 ? -7.236 9.879 18.366 1.00 94.31 155 SER A N 1
ATOM 1216 C CA . SER A 1 155 ? -6.740 8.498 18.283 1.00 94.31 155 SER A CA 1
ATOM 1217 C C . SER A 1 155 ? -6.794 7.928 16.859 1.00 94.31 155 SER A C 1
ATOM 1219 O O . SER A 1 155 ? -5.850 7.250 16.463 1.00 94.31 155 SER A O 1
ATOM 1221 N N . ALA A 1 156 ? -7.807 8.284 16.057 1.00 94.12 156 ALA A N 1
ATOM 1222 C CA . ALA A 1 156 ? -7.842 7.973 14.625 1.00 94.12 156 ALA A CA 1
ATOM 1223 C C . ALA A 1 156 ? -6.607 8.545 13.918 1.00 94.12 156 ALA A C 1
ATOM 1225 O O . ALA A 1 156 ? -5.913 7.832 13.200 1.00 94.12 156 ALA A O 1
ATOM 1226 N N . ASN A 1 157 ? -6.282 9.814 14.189 1.00 95.69 157 ASN A N 1
ATOM 1227 C CA . ASN A 1 157 ? -5.119 10.483 13.607 1.00 95.69 157 ASN A CA 1
ATOM 1228 C C . ASN A 1 157 ? -3.800 9.789 13.987 1.00 95.69 157 ASN A C 1
ATOM 1230 O O . ASN A 1 157 ? -2.945 9.624 13.123 1.00 95.69 157 ASN A O 1
ATOM 1234 N N . LYS A 1 158 ? -3.662 9.312 15.233 1.00 96.06 158 LYS A N 1
ATOM 1235 C CA . LYS A 1 158 ? -2.493 8.523 15.663 1.00 96.06 158 LYS A CA 1
ATOM 1236 C C . LYS A 1 158 ? -2.380 7.190 14.926 1.00 96.06 158 LYS A C 1
ATOM 1238 O O . LYS A 1 158 ? -1.286 6.834 14.516 1.00 96.06 158 LYS A O 1
ATOM 1243 N N . LEU A 1 159 ? -3.488 6.482 14.702 1.00 95.19 159 LEU A N 1
ATOM 1244 C CA . LEU A 1 159 ? -3.479 5.255 13.895 1.00 95.19 159 LEU A CA 1
ATOM 1245 C C . LEU A 1 159 ? -3.143 5.553 12.421 1.00 95.19 159 LEU A C 1
ATOM 1247 O O . LEU A 1 159 ? -2.397 4.809 11.793 1.00 95.19 159 LEU A O 1
ATOM 1251 N N . LEU A 1 160 ? -3.640 6.660 11.864 1.00 95.62 160 LEU A N 1
ATOM 1252 C CA . LEU A 1 160 ? -3.299 7.088 10.502 1.00 95.62 160 LEU A CA 1
ATOM 1253 C C . LEU A 1 160 ? -1.810 7.457 10.361 1.00 95.62 160 LEU A C 1
ATOM 1255 O O . LEU A 1 160 ? -1.226 7.217 9.308 1.00 95.62 160 LEU A O 1
ATOM 1259 N N . GLU A 1 161 ? -1.185 7.986 11.412 1.00 95.69 161 GLU A N 1
ATOM 1260 C CA . GLU A 1 161 ? 0.259 8.246 11.485 1.00 95.69 161 GLU A CA 1
ATOM 1261 C C . GLU A 1 161 ? 1.077 6.949 11.679 1.00 95.69 161 GL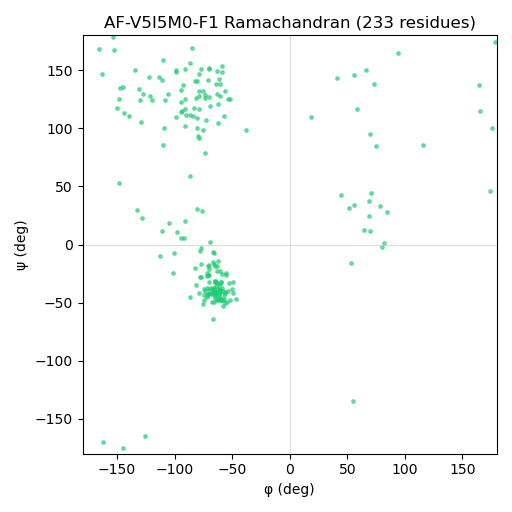U A C 1
ATOM 1263 O O . GLU A 1 161 ? 2.064 6.722 10.978 1.00 95.69 161 GLU A O 1
ATOM 1268 N N . GLU A 1 162 ? 0.629 6.047 12.559 1.00 95.56 162 GLU A N 1
ATOM 1269 C CA . GLU A 1 162 ? 1.264 4.748 12.840 1.00 95.56 162 GLU A CA 1
ATOM 1270 C C . GLU A 1 162 ? 1.282 3.820 11.613 1.00 95.56 162 GLU A C 1
ATOM 1272 O O . GLU A 1 162 ? 2.299 3.181 11.341 1.00 95.56 162 GLU A O 1
ATOM 1277 N N . TYR A 1 163 ? 0.177 3.755 10.860 1.00 96.25 163 TYR A N 1
ATOM 1278 C CA . TYR A 1 163 ? 0.007 2.828 9.733 1.00 96.25 163 TYR A CA 1
ATOM 1279 C C . TYR A 1 163 ? 0.209 3.469 8.349 1.00 96.25 163 TYR A C 1
ATOM 1281 O O . TYR A 1 163 ? 0.565 2.762 7.409 1.00 96.25 163 TYR A O 1
ATOM 1289 N N . GLY A 1 164 ? 0.018 4.787 8.215 1.00 95.88 164 GLY A N 1
ATOM 1290 C CA . GLY A 1 164 ? 0.086 5.527 6.946 1.00 95.88 164 GLY A CA 1
ATOM 1291 C C . GLY A 1 164 ? 1.277 6.482 6.802 1.00 95.88 164 GLY A C 1
ATOM 1292 O O . GLY A 1 164 ? 1.283 7.312 5.897 1.00 95.88 164 GLY A O 1
ATOM 1293 N N . SER A 1 165 ? 2.282 6.423 7.682 1.00 97.00 165 SER A N 1
ATOM 1294 C CA . SER A 1 165 ? 3.491 7.246 7.541 1.00 97.00 165 SER A CA 1
ATOM 1295 C C . SER A 1 165 ? 4.474 6.691 6.503 1.00 97.00 165 SER A C 1
ATOM 1297 O O . SER A 1 165 ? 4.677 5.484 6.370 1.00 97.00 165 SER A O 1
ATOM 1299 N N . ASN A 1 166 ? 5.185 7.598 5.820 1.00 97.44 166 ASN A N 1
ATOM 1300 C CA . ASN A 1 166 ? 6.267 7.264 4.881 1.00 97.44 166 ASN A CA 1
ATOM 1301 C C . ASN A 1 166 ? 7.374 6.391 5.502 1.00 97.44 166 ASN A C 1
ATOM 1303 O O . ASN A 1 166 ? 8.077 5.680 4.788 1.00 97.44 166 ASN A O 1
ATOM 1307 N N . GLU A 1 167 ? 7.564 6.460 6.821 1.00 97.06 167 GLU A N 1
ATOM 1308 C CA . GLU A 1 167 ? 8.468 5.575 7.558 1.00 97.06 167 GLU A CA 1
ATOM 1309 C C . GLU A 1 167 ? 7.938 4.140 7.519 1.00 97.06 167 GLU A C 1
ATOM 1311 O O . GLU A 1 167 ? 8.528 3.299 6.833 1.00 97.06 167 GLU A O 1
ATOM 1316 N N . LYS A 1 168 ? 6.759 3.911 8.114 1.00 97.31 168 LYS A N 1
ATOM 1317 C CA . LYS A 1 168 ? 6.077 2.613 8.170 1.00 97.31 168 LYS A CA 1
ATOM 1318 C C . LYS A 1 168 ? 5.921 1.958 6.798 1.00 97.31 168 LYS A C 1
ATOM 1320 O O . LYS A 1 168 ? 6.254 0.787 6.625 1.00 97.31 168 LYS A O 1
ATOM 1325 N N . LEU A 1 169 ? 5.454 2.715 5.806 1.00 98.06 169 LEU A N 1
ATOM 1326 C CA . LEU A 1 169 ? 5.228 2.218 4.447 1.00 98.06 169 LEU A CA 1
ATOM 1327 C C . LEU A 1 169 ? 6.541 1.801 3.757 1.00 98.06 169 LEU A C 1
ATOM 1329 O O . LEU A 1 169 ? 6.550 0.835 2.989 1.00 98.06 169 LEU A O 1
ATOM 1333 N N . SER A 1 170 ? 7.661 2.468 4.068 1.00 97.38 170 SER A N 1
ATOM 1334 C CA . SER A 1 170 ? 8.995 2.092 3.574 1.00 97.38 170 SER A CA 1
ATOM 1335 C C . SER A 1 170 ? 9.612 0.899 4.319 1.00 97.38 170 SER A C 1
ATOM 1337 O O . SER A 1 170 ? 10.395 0.149 3.734 1.00 97.38 170 SER A O 1
ATOM 1339 N N . GLU A 1 171 ? 9.257 0.693 5.589 1.00 96.88 171 GLU A N 1
ATOM 1340 C CA . GLU A 1 171 ? 9.644 -0.492 6.363 1.00 96.88 171 GLU A CA 1
ATOM 1341 C C . GLU A 1 171 ? 8.885 -1.731 5.887 1.00 96.88 171 GLU A C 1
ATOM 1343 O O . GLU A 1 171 ? 9.507 -2.758 5.618 1.00 96.88 171 GLU A O 1
ATOM 1348 N N . THR A 1 172 ? 7.568 -1.620 5.680 1.00 96.69 172 THR A N 1
ATOM 1349 C CA . THR A 1 172 ? 6.755 -2.678 5.062 1.00 96.69 172 THR A CA 1
ATOM 1350 C C . THR A 1 172 ? 7.270 -3.029 3.663 1.00 96.69 172 THR A C 1
ATOM 1352 O O . THR A 1 172 ? 7.377 -4.216 3.351 1.00 96.69 172 THR A O 1
ATOM 1355 N N . ALA A 1 173 ? 7.680 -2.043 2.849 1.00 95.81 173 ALA A N 1
ATOM 1356 C CA . ALA A 1 173 ? 8.310 -2.314 1.554 1.00 95.81 173 ALA A CA 1
ATOM 1357 C C . ALA A 1 173 ? 9.529 -3.242 1.696 1.00 95.81 173 ALA A C 1
ATOM 1359 O O . ALA A 1 173 ? 9.608 -4.264 1.015 1.00 95.81 173 ALA A O 1
ATOM 1360 N N . LYS A 1 174 ? 10.434 -2.921 2.631 1.00 94.62 174 LYS A N 1
ATOM 1361 C CA . LYS A 1 174 ? 11.652 -3.698 2.915 1.00 94.62 174 LYS A CA 1
ATOM 1362 C C . LYS A 1 174 ? 11.340 -5.090 3.459 1.00 94.62 174 LYS A C 1
ATOM 1364 O O . LYS A 1 174 ? 11.892 -6.073 2.967 1.00 94.62 174 LYS A O 1
ATOM 1369 N N . ALA A 1 175 ? 10.427 -5.185 4.426 1.00 94.62 175 ALA A N 1
ATOM 1370 C CA . ALA A 1 175 ? 10.028 -6.443 5.057 1.00 94.62 175 ALA A CA 1
ATOM 1371 C C . ALA A 1 175 ? 9.405 -7.436 4.057 1.00 94.62 175 ALA A C 1
ATOM 1373 O O . ALA A 1 175 ? 9.692 -8.630 4.115 1.00 94.62 175 ALA A O 1
ATOM 1374 N N . HIS A 1 176 ? 8.611 -6.944 3.100 1.00 93.12 176 HIS A N 1
ATOM 1375 C CA . HIS A 1 176 ? 7.999 -7.762 2.043 1.00 93.12 176 HIS A CA 1
ATOM 1376 C C . HIS A 1 176 ? 8.849 -7.860 0.761 1.00 93.12 176 HIS A C 1
ATOM 1378 O O . HIS A 1 176 ? 8.406 -8.460 -0.221 1.00 93.12 176 HIS A O 1
ATOM 1384 N N . ARG A 1 177 ? 10.077 -7.316 0.780 1.00 91.94 177 ARG A N 1
ATOM 1385 C CA . ARG A 1 177 ? 11.039 -7.271 -0.338 1.00 91.94 177 ARG A CA 1
ATOM 1386 C C . ARG A 1 177 ? 10.498 -6.622 -1.619 1.00 91.94 177 ARG A C 1
ATOM 1388 O O . ARG A 1 177 ? 10.873 -6.999 -2.727 1.00 91.94 177 ARG A O 1
ATOM 1395 N N . LEU A 1 178 ? 9.635 -5.616 -1.479 1.00 92.25 178 LEU A N 1
ATOM 1396 C CA . LEU A 1 178 ? 9.040 -4.894 -2.608 1.00 92.25 178 LEU A CA 1
ATOM 1397 C C . LEU A 1 178 ? 10.107 -4.137 -3.426 1.00 92.25 178 LEU A C 1
ATOM 1399 O O . LEU A 1 178 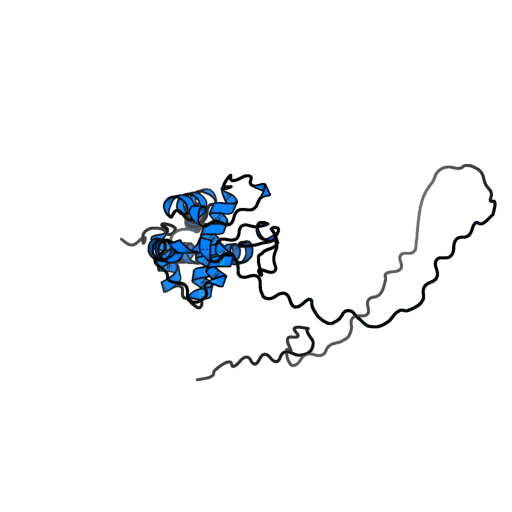? 10.014 -4.066 -4.649 1.00 92.25 178 LEU A O 1
ATOM 1403 N N . GLN A 1 179 ? 11.176 -3.650 -2.784 1.00 90.38 179 GLN A N 1
ATOM 1404 C CA . GLN A 1 179 ? 12.283 -2.967 -3.467 1.00 90.38 179 GLN A CA 1
ATOM 1405 C C . GLN A 1 179 ? 13.014 -3.843 -4.500 1.00 90.38 179 GLN A C 1
ATOM 1407 O O . GLN A 1 179 ? 13.630 -3.315 -5.427 1.00 90.38 179 GLN A O 1
ATOM 1412 N N . ASP A 1 180 ? 12.947 -5.170 -4.380 1.00 89.38 180 ASP A N 1
ATOM 1413 C CA . ASP A 1 180 ? 13.626 -6.087 -5.304 1.00 89.38 180 ASP A CA 1
ATOM 1414 C C . ASP A 1 180 ? 12.961 -6.084 -6.696 1.00 89.38 180 ASP A C 1
ATOM 1416 O O . ASP A 1 180 ? 13.606 -6.403 -7.691 1.00 89.38 180 ASP A O 1
ATOM 1420 N N . TYR A 1 181 ? 11.694 -5.660 -6.770 1.00 89.00 181 TYR A N 1
ATOM 1421 C CA . TYR A 1 181 ? 10.897 -5.538 -7.997 1.00 89.00 181 TYR A CA 1
ATOM 1422 C C . TYR A 1 181 ? 10.820 -4.089 -8.518 1.00 89.00 181 TYR A C 1
ATOM 1424 O O . TYR A 1 181 ? 10.296 -3.850 -9.604 1.00 89.00 181 TYR A O 1
ATOM 1432 N N . LEU A 1 182 ? 11.333 -3.112 -7.758 1.00 88.88 182 LEU A N 1
ATOM 1433 C CA . LEU A 1 182 ? 11.209 -1.684 -8.057 1.00 88.88 182 LEU A CA 1
ATOM 1434 C C . LEU A 1 182 ? 12.018 -1.268 -9.297 1.00 88.88 182 LEU A C 1
ATOM 1436 O O . LEU A 1 182 ? 13.256 -1.300 -9.307 1.00 88.88 182 LEU A O 1
ATOM 1440 N N . ILE A 1 183 ? 11.315 -0.762 -10.310 1.00 87.12 183 ILE A N 1
ATOM 1441 C CA . ILE A 1 183 ? 11.898 -0.091 -11.471 1.00 87.12 183 ILE A CA 1
ATOM 1442 C C . ILE A 1 183 ? 12.235 1.343 -11.047 1.00 87.12 183 ILE A C 1
ATOM 1444 O O . ILE A 1 183 ? 11.394 2.241 -11.061 1.00 87.12 183 ILE A O 1
ATOM 1448 N N . ARG A 1 184 ? 13.481 1.528 -10.604 1.00 85.12 184 ARG A N 1
ATOM 1449 C CA . ARG A 1 184 ? 14.020 2.781 -10.051 1.00 85.12 184 ARG A CA 1
ATOM 1450 C C . ARG A 1 184 ? 14.186 3.860 -11.119 1.00 85.12 184 ARG A C 1
ATOM 1452 O O . ARG A 1 184 ? 14.471 3.564 -12.278 1.00 85.12 184 ARG A O 1
ATOM 1459 N N . ASN A 1 185 ? 14.103 5.121 -10.704 1.00 81.00 185 ASN A N 1
ATOM 1460 C CA . ASN A 1 185 ? 14.481 6.247 -11.552 1.00 81.00 185 ASN A CA 1
ATOM 1461 C C . ASN A 1 185 ? 16.024 6.307 -11.664 1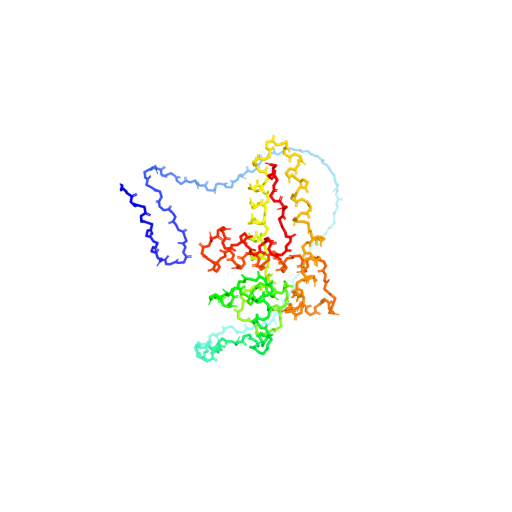.00 81.00 185 ASN A C 1
ATOM 1463 O O . ASN A 1 185 ? 16.689 6.312 -10.624 1.00 81.00 185 ASN A O 1
ATOM 1467 N N . PRO A 1 186 ? 16.620 6.383 -12.875 1.00 76.06 186 PRO A N 1
ATOM 1468 C CA . PRO A 1 186 ? 18.077 6.420 -13.055 1.00 76.06 186 PRO A CA 1
ATOM 1469 C C . PRO A 1 186 ? 18.798 7.499 -12.228 1.00 76.06 186 PRO A C 1
ATOM 1471 O O . PRO A 1 186 ? 19.904 7.269 -11.734 1.00 76.06 186 PRO A O 1
ATOM 1474 N N . ALA A 1 187 ? 18.156 8.649 -11.996 1.00 74.50 187 ALA A N 1
ATOM 1475 C CA . ALA A 1 187 ? 18.713 9.742 -11.198 1.00 74.50 187 ALA A CA 1
ATOM 1476 C C . ALA A 1 187 ? 18.928 9.382 -9.712 1.00 74.50 187 ALA A C 1
ATOM 1478 O O . ALA A 1 187 ? 19.718 10.040 -9.037 1.00 74.50 187 ALA A O 1
ATOM 1479 N N . GLN A 1 188 ? 18.279 8.327 -9.201 1.00 71.06 188 GLN A N 1
ATOM 1480 C CA . GLN A 1 188 ? 18.402 7.874 -7.807 1.00 71.06 188 GLN A CA 1
ATOM 1481 C C . GLN A 1 188 ? 19.690 7.077 -7.532 1.00 71.06 188 GLN A C 1
ATOM 1483 O O . GLN A 1 188 ? 19.957 6.734 -6.381 1.00 71.06 188 GLN A O 1
ATOM 1488 N N . ARG A 1 189 ? 20.504 6.776 -8.561 1.00 73.56 189 ARG A N 1
ATOM 1489 C CA . ARG A 1 189 ? 21.825 6.116 -8.439 1.00 73.56 189 ARG A CA 1
ATOM 1490 C C . ARG A 1 189 ? 21.815 4.811 -7.617 1.00 73.56 189 ARG A C 1
ATOM 1492 O O . ARG A 1 189 ? 22.792 4.486 -6.952 1.00 73.56 189 ARG A O 1
ATOM 1499 N N . GLY A 1 190 ? 20.704 4.072 -7.656 1.00 69.69 190 GLY A N 1
ATOM 1500 C CA . GLY A 1 190 ? 20.521 2.812 -6.923 1.00 69.69 190 GLY A CA 1
ATOM 1501 C C . GLY A 1 190 ? 20.128 2.947 -5.445 1.00 69.69 190 GLY A C 1
ATOM 1502 O O . GLY A 1 190 ? 19.954 1.924 -4.789 1.00 69.69 190 GLY A O 1
ATOM 1503 N N . VAL A 1 191 ? 19.955 4.163 -4.912 1.00 76.50 191 VAL A N 1
ATOM 1504 C CA . VAL A 1 191 ? 19.510 4.379 -3.525 1.00 76.50 191 VAL A CA 1
ATOM 1505 C C . VAL A 1 191 ? 17.987 4.487 -3.465 1.00 76.50 191 VAL A C 1
ATOM 1507 O O . VAL A 1 191 ? 17.392 5.430 -3.987 1.00 76.50 191 VAL A O 1
ATOM 1510 N N . ASP A 1 192 ? 17.354 3.544 -2.769 1.00 81.88 192 ASP A N 1
ATOM 1511 C CA . ASP A 1 192 ? 15.904 3.535 -2.570 1.00 81.88 192 ASP A CA 1
ATOM 1512 C C . ASP A 1 192 ? 15.471 4.587 -1.543 1.00 81.88 192 ASP A C 1
ATOM 1514 O O . ASP A 1 192 ? 15.527 4.381 -0.326 1.00 81.88 192 ASP A O 1
ATOM 1518 N N . ALA A 1 193 ? 15.017 5.738 -2.040 1.00 89.75 193 ALA A N 1
ATOM 1519 C CA . ALA A 1 193 ? 14.480 6.804 -1.204 1.00 89.75 193 ALA A CA 1
ATOM 1520 C C . ALA A 1 193 ? 13.252 6.325 -0.404 1.00 89.75 193 ALA A C 1
ATOM 1522 O O . ALA A 1 193 ? 12.360 5.667 -0.945 1.00 89.75 193 ALA A O 1
ATOM 1523 N N . ARG A 1 194 ? 13.172 6.726 0.878 1.00 93.81 194 ARG A N 1
ATOM 1524 C CA . ARG A 1 194 ? 12.060 6.410 1.802 1.00 93.81 194 ARG A CA 1
ATOM 1525 C C . ARG A 1 194 ? 10.689 6.636 1.152 1.00 93.81 194 ARG A C 1
ATOM 1527 O O . ARG A 1 194 ? 9.834 5.762 1.212 1.00 93.81 194 ARG A O 1
ATOM 1534 N N . THR A 1 195 ? 10.517 7.781 0.496 1.00 94.00 195 THR A N 1
ATOM 1535 C CA . THR A 1 195 ? 9.287 8.177 -0.205 1.00 94.00 195 THR A CA 1
ATOM 1536 C C . THR A 1 195 ? 8.974 7.299 -1.416 1.00 94.00 195 THR A C 1
ATOM 1538 O O . THR A 1 195 ? 7.823 6.933 -1.608 1.00 94.00 195 THR A O 1
ATOM 1541 N N . THR A 1 196 ? 9.971 6.892 -2.209 1.00 94.25 196 THR A N 1
ATOM 1542 C CA . THR A 1 196 ? 9.752 5.973 -3.341 1.00 94.25 196 THR A CA 1
ATOM 1543 C C . THR A 1 196 ? 9.303 4.595 -2.861 1.00 94.25 196 THR A C 1
ATOM 1545 O O . THR A 1 196 ? 8.391 4.016 -3.447 1.00 94.25 196 THR A O 1
ATOM 1548 N N . LEU A 1 197 ? 9.886 4.082 -1.772 1.00 95.88 197 LEU A N 1
ATOM 1549 C CA . LEU A 1 197 ? 9.443 2.824 -1.165 1.00 95.88 197 LEU A CA 1
ATOM 1550 C C . LEU A 1 197 ? 8.033 2.935 -0.577 1.00 95.88 197 LEU A C 1
ATOM 1552 O O . LEU A 1 197 ? 7.214 2.051 -0.818 1.00 95.88 197 LEU A O 1
ATOM 1556 N N . ALA A 1 198 ? 7.732 4.029 0.129 1.00 97.69 198 ALA A N 1
ATOM 1557 C CA . ALA A 1 198 ? 6.400 4.287 0.664 1.00 97.69 198 ALA A CA 1
ATOM 1558 C C . ALA A 1 198 ? 5.339 4.308 -0.447 1.00 97.69 198 ALA A C 1
ATOM 1560 O O . ALA A 1 198 ? 4.410 3.504 -0.410 1.00 97.69 198 ALA A O 1
ATOM 1561 N N . SER A 1 199 ? 5.540 5.109 -1.498 1.00 97.19 199 SER A N 1
ATOM 1562 C CA . SER A 1 199 ? 4.595 5.175 -2.617 1.00 97.19 199 SER A CA 1
ATOM 1563 C C . SER A 1 199 ? 4.554 3.927 -3.492 1.00 97.19 199 SER A C 1
ATOM 1565 O O . SER A 1 199 ? 3.559 3.706 -4.171 1.00 97.19 199 SER A O 1
ATOM 1567 N N . THR A 1 200 ? 5.560 3.050 -3.429 1.00 96.94 200 THR A N 1
ATOM 1568 C CA . THR A 1 200 ? 5.459 1.702 -4.017 1.00 96.94 200 THR A CA 1
ATOM 1569 C C . THR A 1 200 ? 4.519 0.816 -3.194 1.00 96.94 200 THR A C 1
ATOM 1571 O O . THR A 1 200 ? 3.655 0.153 -3.763 1.00 96.94 200 THR A O 1
ATOM 1574 N N . THR A 1 201 ? 4.613 0.846 -1.860 1.00 98.25 201 THR A N 1
ATOM 1575 C CA . THR A 1 201 ? 3.665 0.151 -0.969 1.00 98.25 201 THR A CA 1
ATOM 1576 C C . THR A 1 201 ? 2.236 0.667 -1.158 1.00 98.25 201 THR A C 1
ATOM 1578 O O . THR A 1 201 ? 1.315 -0.134 -1.319 1.00 98.25 201 THR A O 1
ATOM 1581 N N . GLU A 1 202 ? 2.044 1.990 -1.214 1.00 98.44 202 GLU A N 1
ATOM 1582 C CA . GLU A 1 202 ? 0.749 2.609 -1.530 1.00 98.44 202 GLU A CA 1
ATOM 1583 C C . GLU A 1 202 ? 0.248 2.158 -2.912 1.00 98.44 202 GLU A C 1
ATOM 1585 O O . GLU A 1 202 ? -0.888 1.707 -3.044 1.00 98.44 202 GLU A O 1
ATOM 1590 N N . ALA A 1 203 ? 1.095 2.206 -3.944 1.00 98.19 203 ALA A N 1
ATOM 1591 C CA . ALA A 1 203 ? 0.701 1.837 -5.299 1.00 98.19 203 ALA A CA 1
ATOM 1592 C C . ALA A 1 203 ? 0.312 0.359 -5.439 1.00 98.19 203 ALA A C 1
ATOM 1594 O O . ALA A 1 203 ? -0.606 0.058 -6.197 1.00 98.19 203 ALA A O 1
ATOM 1595 N N . VAL A 1 204 ? 0.922 -0.555 -4.676 1.00 98.06 204 VAL A N 1
ATOM 1596 C CA . VAL A 1 204 ? 0.482 -1.960 -4.608 1.00 98.06 204 VAL A CA 1
ATOM 1597 C C . VAL A 1 204 ? -0.922 -2.074 -4.000 1.00 98.06 204 VAL A C 1
ATOM 1599 O O . VAL A 1 204 ? -1.751 -2.814 -4.530 1.00 98.06 204 VAL A O 1
ATOM 1602 N N . ILE A 1 205 ? -1.237 -1.311 -2.945 1.00 98.56 205 ILE A N 1
ATOM 1603 C CA . ILE A 1 205 ? -2.594 -1.265 -2.364 1.00 98.56 205 ILE A CA 1
ATOM 1604 C C . ILE A 1 205 ? -3.595 -0.696 -3.383 1.00 98.56 205 ILE A C 1
ATOM 1606 O O . ILE A 1 205 ? -4.675 -1.260 -3.569 1.00 98.56 205 ILE A O 1
ATOM 1610 N N . GLY A 1 206 ? -3.221 0.375 -4.090 1.00 98.56 206 GLY A N 1
ATOM 1611 C CA . GLY A 1 206 ? -4.022 0.967 -5.164 1.00 98.56 206 GLY A CA 1
ATOM 1612 C C . GLY A 1 206 ? -4.262 0.006 -6.333 1.00 98.56 206 GLY A C 1
ATOM 1613 O O . GLY A 1 206 ? -5.392 -0.114 -6.803 1.00 98.56 206 GLY A O 1
ATOM 1614 N N . ALA A 1 207 ? -3.237 -0.733 -6.762 1.00 98.06 207 ALA A N 1
ATOM 1615 C CA . ALA A 1 207 ? -3.336 -1.733 -7.822 1.00 98.06 207 ALA A CA 1
ATOM 1616 C C . ALA A 1 207 ? -4.290 -2.873 -7.439 1.00 98.06 207 ALA A C 1
ATOM 1618 O O . ALA A 1 207 ? -5.185 -3.199 -8.217 1.00 98.06 207 ALA A O 1
ATOM 1619 N N . VAL A 1 208 ? -4.168 -3.427 -6.224 1.00 98.50 208 VAL A N 1
ATOM 1620 C CA . VAL A 1 208 ? -5.092 -4.454 -5.703 1.00 98.50 208 VAL A CA 1
ATOM 1621 C C . VAL A 1 208 ? -6.524 -3.918 -5.621 1.00 98.50 208 VAL A C 1
ATOM 1623 O O . VAL A 1 208 ? -7.467 -4.618 -5.993 1.00 98.50 208 VAL A O 1
ATOM 1626 N N . TRP A 1 209 ? -6.716 -2.671 -5.185 1.00 98.69 209 TRP A N 1
ATOM 1627 C CA . TRP A 1 209 ? -8.040 -2.046 -5.129 1.00 98.69 209 TRP A CA 1
ATOM 1628 C C . TRP A 1 209 ? -8.694 -1.915 -6.513 1.00 98.69 209 TRP A C 1
ATOM 1630 O O . TRP A 1 209 ? -9.890 -2.174 -6.646 1.00 98.69 209 TRP A O 1
ATOM 1640 N N . ILE A 1 210 ? -7.933 -1.567 -7.556 1.00 98.56 210 ILE A N 1
ATOM 1641 C CA . ILE A 1 210 ? -8.463 -1.489 -8.925 1.00 98.56 210 ILE A CA 1
ATOM 1642 C C . ILE A 1 210 ? -8.672 -2.889 -9.527 1.00 98.56 210 ILE A C 1
ATOM 1644 O O . ILE A 1 210 ? -9.786 -3.184 -9.963 1.00 98.56 210 ILE A O 1
ATOM 1648 N N . ASP A 1 211 ? -7.667 -3.772 -9.486 1.00 98.31 211 ASP A N 1
ATOM 1649 C CA . ASP A 1 211 ? -7.725 -5.127 -10.064 1.00 98.31 211 ASP A CA 1
ATOM 1650 C C . ASP A 1 211 ? -8.825 -5.990 -9.426 1.00 98.31 211 ASP A C 1
ATOM 1652 O O . ASP A 1 211 ? -9.544 -6.723 -10.111 1.00 98.31 211 ASP A O 1
ATOM 1656 N N . SER A 1 212 ? -9.030 -5.865 -8.112 1.00 98.00 212 SER A N 1
ATOM 1657 C CA . SER A 1 212 ? -10.093 -6.584 -7.402 1.00 98.00 212 SER A CA 1
ATOM 1658 C C . SER A 1 212 ? -11.505 -6.142 -7.803 1.00 98.00 212 SER A C 1
ATOM 1660 O O . SER A 1 212 ? -12.455 -6.878 -7.546 1.00 98.00 212 SER A O 1
ATOM 1662 N N . GLY A 1 213 ? -11.651 -4.998 -8.483 1.00 97.88 213 GLY A N 1
ATOM 1663 C CA . GLY A 1 213 ? -12.943 -4.393 -8.806 1.00 97.88 213 GLY A CA 1
ATOM 1664 C C . GLY A 1 213 ? -13.502 -3.528 -7.673 1.00 97.88 213 GLY A C 1
ATOM 1665 O O . GLY A 1 213 ? -14.718 -3.374 -7.581 1.00 97.88 213 GLY A O 1
ATOM 1666 N N . LYS A 1 214 ? -12.625 -2.951 -6.836 1.00 97.81 214 LYS A N 1
ATOM 1667 C CA . LYS A 1 214 ? -12.943 -2.187 -5.613 1.00 97.81 214 LYS A CA 1
ATOM 1668 C C . LYS A 1 214 ? -13.514 -3.057 -4.486 1.00 97.81 214 LYS A C 1
ATOM 1670 O O . LYS A 1 214 ? -14.397 -2.632 -3.741 1.00 97.81 214 LYS A O 1
ATOM 1675 N N . ASP A 1 215 ? -12.997 -4.281 -4.349 1.00 97.81 215 ASP A N 1
ATOM 1676 C CA . ASP A 1 215 ? -13.346 -5.172 -3.241 1.00 97.81 215 ASP A CA 1
ATOM 1677 C C . ASP A 1 215 ? -12.548 -4.801 -1.979 1.00 97.81 215 ASP A C 1
ATOM 1679 O O . ASP A 1 215 ? -11.337 -5.034 -1.861 1.00 97.81 215 ASP A O 1
ATOM 1683 N N . LEU A 1 216 ? -13.262 -4.237 -1.001 1.00 96.06 216 LEU A N 1
ATOM 1684 C CA . LEU A 1 216 ? -12.718 -3.869 0.304 1.00 96.06 216 LEU A CA 1
ATOM 1685 C C . LEU A 1 216 ? -12.255 -5.096 1.103 1.00 96.06 216 LEU A C 1
ATOM 1687 O O . LEU A 1 216 ? -11.288 -4.996 1.850 1.00 96.06 216 LEU A O 1
ATOM 1691 N N . VAL A 1 217 ? -12.888 -6.263 0.945 1.00 96.31 217 VAL A N 1
ATOM 1692 C CA . VAL A 1 217 ? -12.515 -7.497 1.654 1.00 96.31 217 VAL A CA 1
ATOM 1693 C C . VAL A 1 217 ? -11.239 -8.091 1.064 1.00 96.31 217 VAL A C 1
ATOM 1695 O O . VAL A 1 217 ? -10.313 -8.391 1.822 1.00 96.31 217 VAL A O 1
ATOM 1698 N N . ALA A 1 218 ? -11.137 -8.217 -0.265 1.00 97.12 218 ALA A N 1
ATOM 1699 C CA . ALA A 1 218 ? -9.892 -8.647 -0.905 1.00 97.12 218 ALA A CA 1
ATOM 1700 C C . ALA A 1 218 ? -8.728 -7.712 -0.567 1.00 97.12 218 ALA A C 1
ATOM 1702 O O . ALA A 1 218 ? -7.680 -8.191 -0.129 1.00 97.12 218 ALA A O 1
ATOM 1703 N N . THR A 1 219 ? -8.935 -6.399 -0.684 1.00 97.88 219 THR A N 1
ATOM 1704 C CA . THR A 1 219 ? -7.874 -5.420 -0.426 1.00 97.88 219 THR A CA 1
ATOM 1705 C C . THR A 1 219 ? -7.492 -5.395 1.063 1.00 97.88 219 THR A C 1
ATOM 1707 O O . THR A 1 219 ? -6.305 -5.444 1.381 1.00 97.88 219 THR A O 1
ATOM 1710 N N . ARG A 1 220 ? -8.455 -5.468 2.003 1.00 96.44 220 ARG A N 1
ATOM 1711 C CA . ARG A 1 220 ? -8.176 -5.525 3.457 1.00 96.44 220 ARG A CA 1
ATOM 1712 C C . ARG A 1 220 ? -7.352 -6.760 3.840 1.00 96.44 220 ARG A C 1
ATOM 1714 O O . ARG A 1 220 ? -6.508 -6.658 4.728 1.00 96.44 220 ARG A O 1
ATOM 1721 N N . ARG A 1 221 ? -7.522 -7.911 3.166 1.00 96.38 221 ARG A N 1
ATOM 1722 C CA . ARG A 1 221 ? -6.653 -9.091 3.382 1.00 96.38 221 ARG A CA 1
ATOM 1723 C C . ARG A 1 221 ? -5.191 -8.800 3.039 1.00 96.38 221 ARG A C 1
ATOM 1725 O O . ARG A 1 221 ? -4.319 -9.185 3.814 1.00 96.38 221 ARG A O 1
ATOM 1732 N N . VAL A 1 222 ? -4.928 -8.095 1.936 1.00 97.62 222 VAL A N 1
ATOM 1733 C CA . VAL A 1 222 ? -3.564 -7.696 1.545 1.00 97.62 222 VAL A CA 1
ATOM 1734 C C . VAL A 1 222 ? -2.984 -6.703 2.548 1.00 97.62 222 VAL A C 1
ATOM 1736 O O . VAL A 1 222 ? -1.903 -6.941 3.076 1.00 97.62 222 VAL A O 1
ATOM 1739 N N . VAL A 1 223 ? -3.721 -5.645 2.900 1.00 97.19 223 VAL A N 1
ATOM 1740 C CA . VAL A 1 223 ? -3.241 -4.626 3.853 1.00 97.19 223 VAL A CA 1
ATOM 1741 C C . VAL A 1 223 ? -2.979 -5.229 5.248 1.00 97.19 223 VAL A C 1
ATOM 1743 O O . VAL A 1 223 ? -1.953 -4.929 5.862 1.00 97.19 223 VAL A O 1
ATOM 1746 N N . LYS A 1 224 ? -3.820 -6.165 5.725 1.00 95.44 224 LYS A N 1
ATOM 1747 C CA . LYS A 1 224 ? -3.548 -6.923 6.966 1.00 95.44 224 LYS A CA 1
ATOM 1748 C C . LYS A 1 224 ? -2.320 -7.832 6.844 1.00 95.44 224 LYS A C 1
ATOM 1750 O O . LYS A 1 224 ? -1.546 -7.912 7.794 1.00 95.44 224 LYS A O 1
ATOM 1755 N N . LYS A 1 225 ? -2.091 -8.471 5.690 1.00 95.62 225 LYS A N 1
ATOM 1756 C CA . LYS A 1 225 ? -0.901 -9.309 5.454 1.00 95.62 225 LYS A CA 1
ATOM 1757 C C . LYS A 1 225 ? 0.397 -8.500 5.311 1.00 95.62 225 LYS A C 1
ATOM 1759 O O . LYS A 1 225 ? 1.450 -9.012 5.671 1.00 95.62 225 LYS A O 1
ATOM 1764 N N . LEU A 1 226 ? 0.312 -7.245 4.866 1.00 95.56 226 LEU A N 1
ATOM 1765 C CA . LEU A 1 226 ? 1.404 -6.260 4.844 1.00 95.56 226 LEU A CA 1
ATOM 1766 C C . LEU A 1 226 ? 1.710 -5.627 6.223 1.00 95.56 226 LEU A C 1
ATOM 1768 O O . LEU A 1 226 ? 2.615 -4.798 6.336 1.00 95.56 226 LEU A O 1
ATOM 1772 N N . GLY A 1 227 ? 0.947 -5.966 7.271 1.00 95.19 227 GLY A N 1
ATOM 1773 C CA . GLY A 1 227 ? 1.113 -5.391 8.612 1.00 95.19 227 GLY A CA 1
ATOM 1774 C C . GLY A 1 227 ? 0.726 -3.908 8.717 1.00 95.19 227 GLY A C 1
ATOM 1775 O O . GLY A 1 227 ? 1.243 -3.205 9.587 1.00 95.19 227 GLY A O 1
ATOM 1776 N N . LEU A 1 228 ? -0.153 -3.435 7.824 1.00 95.81 228 LEU A N 1
ATOM 1777 C CA . LEU A 1 228 ? -0.542 -2.026 7.663 1.00 95.81 228 LEU A CA 1
ATOM 1778 C C . LEU A 1 228 ? -1.937 -1.692 8.225 1.00 95.81 228 LEU A C 1
ATOM 1780 O O . LEU A 1 228 ? -2.521 -0.674 7.874 1.00 95.81 228 LEU A O 1
ATOM 1784 N N . LEU A 1 229 ? -2.482 -2.534 9.103 1.00 92.06 229 LEU A N 1
ATOM 1785 C CA . LEU A 1 229 ? -3.706 -2.237 9.851 1.00 92.06 229 LEU A CA 1
ATOM 1786 C C . LEU A 1 229 ? -3.530 -2.612 11.325 1.00 92.06 229 LEU A C 1
ATOM 1788 O O . LEU A 1 229 ? -2.801 -3.569 11.617 1.00 92.06 229 LEU A O 1
ATOM 1792 N N . PRO A 1 230 ? -4.221 -1.914 12.246 1.00 84.56 230 PRO A N 1
ATOM 1793 C CA . PRO A 1 230 ? -4.241 -2.300 13.646 1.00 84.56 230 PRO A CA 1
ATOM 1794 C C . PRO A 1 230 ? -4.792 -3.721 13.808 1.00 84.56 230 PRO A C 1
ATOM 1796 O O . PRO A 1 230 ? -5.594 -4.218 13.008 1.00 84.56 230 PRO A O 1
ATOM 1799 N N . LYS A 1 231 ? -4.382 -4.386 14.892 1.00 76.88 231 LYS A N 1
ATOM 1800 C CA . LYS A 1 231 ? -5.074 -5.598 15.347 1.00 76.88 231 LYS A CA 1
ATOM 1801 C C . LYS A 1 231 ? -6.525 -5.221 15.694 1.00 76.88 231 LYS A C 1
ATOM 1803 O O . LYS A 1 231 ? -6.716 -4.142 16.255 1.00 76.88 231 LYS A O 1
ATOM 1808 N N . PRO A 1 232 ? -7.528 -6.076 15.406 1.00 67.31 232 PRO A N 1
ATOM 1809 C CA . PRO A 1 232 ? -8.919 -5.778 15.738 1.00 67.31 232 PRO A CA 1
ATOM 1810 C C . PRO A 1 232 ? -9.048 -5.390 17.212 1.00 67.31 232 PRO A C 1
ATOM 1812 O O . PRO A 1 232 ? -8.619 -6.147 18.082 1.00 67.31 232 PRO A O 1
ATOM 1815 N N . LEU A 1 233 ? -9.633 -4.224 17.494 1.00 58.12 233 LEU A N 1
ATOM 1816 C CA . LEU A 1 233 ? -9.726 -3.640 18.842 1.00 58.12 233 LEU A CA 1
ATOM 1817 C C . LEU A 1 233 ? -10.805 -4.313 19.720 1.00 58.12 233 LEU A C 1
ATOM 1819 O O . LEU A 1 233 ? -11.398 -3.681 20.592 1.00 58.12 233 LEU A O 1
ATOM 1823 N N . ILE A 1 234 ? -11.080 -5.592 19.464 1.00 57.38 234 ILE A N 1
ATOM 1824 C CA . ILE A 1 234 ? -12.127 -6.377 20.115 1.00 57.38 234 ILE A CA 1
ATOM 1825 C C . ILE A 1 234 ? -11.604 -6.878 21.467 1.00 57.38 234 ILE A C 1
ATOM 1827 O O . ILE A 1 234 ? -10.553 -7.519 21.538 1.00 57.38 234 ILE A O 1
ATOM 1831 N N . ARG A 1 235 ? -12.363 -6.575 22.522 1.00 47.56 235 ARG A N 1
ATOM 1832 C CA . ARG A 1 235 ? -12.312 -7.232 23.833 1.00 47.56 235 ARG A CA 1
ATOM 1833 C C . ARG A 1 235 ? -13.412 -8.283 23.915 1.00 47.56 235 ARG A C 1
ATOM 1835 O O . ARG A 1 235 ? -14.480 -8.016 23.324 1.00 47.56 235 ARG A O 1
#

pLDDT: mean 70.17, std 27.38, range [27.45, 98.69]

Sequence (235 aa):
MRERLYSTAKVAGRWSVKIRDGIVKPVQAGIPDLDGKSDTNNEDENLPERDMLATSTRFPCHTVSRLLEDSFFLPPVQPDIAKFSHRRFLENSIGYHFKDLDLLNEAFLAAGASSAENYTYPSFDGNKRLAFVGDSVLRLMVADEWFPSGTGTASANKLLEEYGSNEKLSETAKAHRLQDYLIRNPAQRGVDARTTLASTTEAVIGAVWIDSGKDLVATRRVVKKLGLLPKPLIR

Solvent-accessible surface area (backbone atoms only — not comparable to full-atom values): 15150 Å² total; per-residue (Å²): 143,83,84,84,84,82,85,85,82,91,62,92,92,61,93,75,86,84,79,80,90,79,92,85,78,89,82,80,89,76,82,83,86,85,86,82,88,80,89,78,90,86,86,89,82,89,84,90,90,83,88,88,88,89,83,91,84,88,80,89,87,78,91,85,77,92,93,80,88,76,89,78,84,69,73,81,50,71,59,70,69,73,76,55,74,56,44,68,60,53,27,61,64,46,68,53,82,76,86,54,61,63,46,56,53,42,17,34,26,32,59,46,29,52,72,68,86,49,53,80,61,97,44,59,53,43,11,54,69,32,13,59,48,10,48,56,51,49,53,50,52,50,46,61,67,45,59,84,68,76,69,62,68,75,55,52,54,48,50,47,50,64,43,66,26,52,64,46,28,26,48,40,18,58,77,71,49,48,66,83,67,47,42,64,26,76,91,48,76,87,57,85,48,52,61,60,35,14,38,32,44,22,1,48,49,19,27,45,28,58,67,61,71,65,36,66,68,67,37,48,52,31,40,52,64,57,68,50,51,81,76,80,83,76,127

Mean predicted aligned error: 17.26 Å

Organism: Byssochlamys spectabilis (strain No. 5 / NBRC 109023) (NCBI:txid1356009)

InterPro domains:
  IPR000999 Ribonuclease III domain [PF14622] (125-221)
  IPR000999 Ribonuclease III domain [PS50142] (87-213)
  IPR000999 Ribonuclease III domain [SM00535] (102-235)
  IPR000999 Ribonuclease III domain [cd00593] (102-226)
  IPR036389 Ribonuclease III, endonuclease domain superfamily [G3DSA:1.10.1520.10] (88-228)
  IPR036389 Ribonuclease III, endonuclease domain superfamily [SSF69065] (88-226)

Foldseek 3Di:
DDDDDDDDDDDDPDDDDDDDDDDDDDDDDDDDDDDDYDDDDDDDDDDDDDDDDDDDDDDDDDDDDDDPPDPPPDPQQPDPPVLCPVVVLLCVLLVHDFPDCVLVVQLQEFQQLVVPPRHPDPDSGGLQVLLVQLLVLLLVQQCVLCVVVPDDCVVSVVLCCVQLPLQNQLVLLVVSVVVSSHSDNVVCVPDDDSNRSSSSSSSVLSSQCVRVVNDSVSSVSSCVSSVRYDDRPDD